Protein AF-0000000084922987 (afdb_homodimer)

Nearest PDB structures (foldseek):
  8vxu-assembly2_D  TM=7.068E-01  e=1.624E-01  Clostridia bacterium
  1g73-assembly2_B  TM=3.671E-01  e=6.134E+00  Homo sapiens

pLDDT: mean 84.11, std 9.35, range [41.19, 95.75]

InterPro domains:
  IPR000390 Small drug/metabolite transporter protein family [PTHR30561] (2-123)
  IPR000620 EamA domain [PF00892] (53-121)
  IPR037185 Multidrug transporter EmrE superfamily [SSF103481] (50-124)

Secondary structure (DSSP, 8-state):
-HHHHHHHHHHHHHHHHHHHHHHHHHHHH--GGGS-HHHHHHHHHHHTT-HHHHHHHHHHHHHHHHHHHHHHHS-HHHHHHHTTHHHHHHHHHHHHHT-----HHHHHHHHHHHHHHHHHHHHHT-/-HHHHHHHHHHHHHHHHHHHHHHHHHHHH--GGGS-HHHHHHHHHHHTT-HHHHHHHHHHHHHHHHHHHHHHHS-HHHHHHHTTHHHHHHHHHHHHHT-----HHHHHHHHHHHHHHHHHHHHHT-

Solvent-accessible surface area (backbone atoms only — not comparable to full-atom values): 12279 Å² total; per-residue (Å²): 109,67,66,56,50,54,52,46,51,54,22,33,51,31,34,39,53,10,49,52,31,33,31,54,39,28,44,73,73,36,50,48,86,80,44,53,73,67,49,45,51,48,47,56,55,43,43,68,66,36,64,46,28,38,53,11,48,52,26,36,49,54,17,49,55,44,49,49,46,45,27,13,73,41,56,61,70,31,54,55,33,62,49,41,56,32,57,57,54,38,58,60,44,36,36,75,75,68,64,48,84,79,49,70,50,32,46,50,11,50,49,34,26,42,50,10,20,50,35,18,34,56,41,58,77,100,110,66,65,58,49,54,52,46,50,52,22,32,50,32,32,38,54,10,48,52,30,31,31,54,40,28,44,72,72,36,52,50,87,79,44,51,73,68,50,45,51,49,48,55,54,43,42,70,65,35,64,47,28,39,53,11,48,51,28,35,48,52,16,49,53,46,49,48,46,47,26,13,73,40,55,58,78,44,52,55,42,62,48,43,56,34,54,46,52,38,51,58,46,34,34,75,75,66,64,45,85,75,47,69,46,27,50,52,10,37,51,35,20,48,53,10,26,55,38,24,50,54,47,64,77,100

Organism: Geobacter metallireducens (strain ATCC 53774 / DSM 7210 / GS-15) (NCBI:txid269799)

Sequence (252 aa):
MLKTFIIMLMAVSAGTIGDILLAKGMKEMGDISAMNLRGILNVAIQALTTPKLIIGTAMLAIFFFLWLAVLSWEDLSVALPMQALNYVLVAFLSQWFLGETVSPLRWTGTILVCVGVMLITKSGAQMLKTFIIMLMAVSAGTIGDILLAKGMKEMGDISAMNLRGILNVAIQALTTPKLIIGTAMLAIFFFLWLAVLSWEDLSVALPMQALNYVLVAFLSQWFLGETVSPLRWTGTILVCVGVMLITKSGAQ

Foldseek 3Di:
DVVLLVLLVLLLVLLLQLVLLQVVLVVVLPDCVPDDPVSVVVSVVVCCVDPSSVSSVVSNVSSVVSVVVSVVPDPCQQSVLSSLVSLVSNLVVCCVRVVDDQDVVNVVVSVVSNVVSVVSNVVSVD/DVVLLVLLVLLLVLLLQLVLLQVQLVVVLPDCVPDDPVSVVVSVVVCCVDPSSVSSVVSNVSSVVSVVVSVVPDPPQLSVLSSLVSLVVNLVVCCVRVVDDQDPVSVVVSVVSVVVSVVSNVVVVD

Radius of gyration: 17.53 Å; Cα contacts (8 Å, |Δi|>4): 371; chains: 2; bounding box: 31×46×48 Å

Structure (mmCIF, N/CA/C/O backbone):
data_AF-0000000084922987-model_v1
#
loop_
_entity.id
_entity.type
_entity.pdbx_description
1 polymer 'Membrane protein, putative'
#
loop_
_atom_site.group_PDB
_atom_site.id
_atom_site.type_symbol
_atom_site.label_atom_id
_atom_site.label_alt_id
_atom_site.label_comp_id
_atom_site.label_asym_id
_atom_site.label_entity_id
_atom_site.label_seq_id
_atom_site.pdbx_PDB_ins_code
_atom_site.Cartn_x
_atom_site.Cartn_y
_atom_site.Cartn_z
_atom_site.occupancy
_atom_site.B_iso_or_equiv
_atom_site.auth_seq_id
_atom_site.auth_comp_id
_atom_site.auth_asym_id
_atom_site.auth_atom_id
_atom_site.pdbx_PDB_model_num
ATOM 1 N N . MET A 1 1 ? 11.953 -17.406 -4.758 1 71.25 1 MET A N 1
ATOM 2 C CA . MET A 1 1 ? 11.758 -16.562 -3.584 1 71.25 1 MET A CA 1
ATOM 3 C C . MET A 1 1 ? 12.672 -15.344 -3.631 1 71.25 1 MET A C 1
ATOM 5 O O . MET A 1 1 ? 12.242 -14.227 -3.346 1 71.25 1 MET A O 1
ATOM 9 N N . LEU A 1 2 ? 13.906 -15.578 -4.141 1 77.38 2 LEU A N 1
ATOM 10 C CA . LEU A 1 2 ? 14.852 -14.461 -4.191 1 77.38 2 LEU A CA 1
ATOM 11 C C . LEU A 1 2 ? 14.383 -13.398 -5.168 1 77.38 2 LEU A C 1
ATOM 13 O O . LEU A 1 2 ? 14.461 -12.203 -4.879 1 77.38 2 LEU A O 1
ATOM 17 N N . LYS A 1 3 ? 13.906 -13.836 -6.27 1 85.5 3 LYS A N 1
ATOM 18 C CA . LYS A 1 3 ? 13.391 -12.891 -7.258 1 85.5 3 LYS A CA 1
ATOM 19 C C . LYS A 1 3 ? 12.273 -12.031 -6.672 1 85.5 3 LYS A C 1
ATOM 21 O O . LYS A 1 3 ? 12.258 -10.812 -6.852 1 85.5 3 LYS A O 1
ATOM 26 N N . THR A 1 4 ? 11.422 -12.656 -6.016 1 86.75 4 THR A N 1
ATOM 27 C CA . THR A 1 4 ? 10.305 -11.969 -5.379 1 86.75 4 THR A CA 1
ATOM 28 C C . THR A 1 4 ? 10.812 -10.938 -4.375 1 86.75 4 THR A C 1
ATOM 30 O O . THR A 1 4 ? 10.336 -9.805 -4.344 1 86.75 4 THR A O 1
ATOM 33 N N . PHE A 1 5 ? 11.82 -11.305 -3.695 1 85.5 5 PHE A N 1
ATOM 34 C CA . PHE A 1 5 ? 12.375 -10.43 -2.664 1 85.5 5 PHE A CA 1
ATOM 35 C C . PHE A 1 5 ? 13.031 -9.203 -3.283 1 85.5 5 PHE A C 1
ATOM 37 O O . PHE A 1 5 ? 12.828 -8.078 -2.816 1 85.5 5 PHE A O 1
ATOM 44 N N . ILE A 1 6 ? 13.773 -9.383 -4.305 1 90.69 6 ILE A N 1
ATOM 45 C CA . ILE A 1 6 ? 14.492 -8.297 -4.957 1 90.69 6 ILE A CA 1
ATOM 46 C C . ILE A 1 6 ? 13.5 -7.312 -5.566 1 90.69 6 ILE A C 1
ATOM 48 O O . ILE A 1 6 ? 13.609 -6.098 -5.363 1 90.69 6 ILE A O 1
ATOM 52 N N . ILE A 1 7 ? 12.547 -7.848 -6.27 1 91.88 7 ILE A N 1
ATOM 53 C CA . ILE A 1 7 ? 11.562 -6.996 -6.938 1 91.88 7 ILE A CA 1
ATOM 54 C C . ILE A 1 7 ? 10.719 -6.266 -5.895 1 91.88 7 ILE A C 1
ATOM 56 O O . ILE A 1 7 ? 10.406 -5.086 -6.059 1 91.88 7 ILE A O 1
ATOM 60 N N . MET A 1 8 ? 10.422 -6.949 -4.809 1 90.25 8 MET A N 1
ATOM 61 C CA . MET A 1 8 ? 9.633 -6.32 -3.754 1 90.25 8 MET A CA 1
ATOM 62 C C . MET A 1 8 ? 10.43 -5.215 -3.066 1 90.25 8 MET A C 1
ATOM 64 O O . MET A 1 8 ? 9.875 -4.18 -2.695 1 90.25 8 MET A O 1
ATOM 68 N N . LEU A 1 9 ? 11.664 -5.445 -2.9 1 90.44 9 LEU A N 1
ATOM 69 C CA . LEU A 1 9 ? 12.508 -4.418 -2.305 1 90.44 9 LEU A CA 1
ATOM 70 C C . LEU A 1 9 ? 12.523 -3.16 -3.168 1 90.44 9 LEU A C 1
ATOM 72 O O . LEU A 1 9 ? 12.438 -2.043 -2.648 1 90.44 9 LEU A O 1
ATOM 76 N N . MET A 1 10 ? 12.68 -3.359 -4.398 1 94.5 10 MET A N 1
ATOM 77 C CA . MET A 1 10 ? 12.648 -2.238 -5.332 1 94.5 10 MET A CA 1
ATOM 78 C C . MET A 1 10 ? 11.297 -1.537 -5.293 1 94.5 10 MET A C 1
ATOM 80 O O . MET A 1 10 ? 11.234 -0.307 -5.238 1 94.5 10 MET A O 1
ATOM 84 N N . ALA A 1 11 ? 10.234 -2.359 -5.316 1 94.38 11 ALA A N 1
ATOM 85 C CA . ALA A 1 11 ? 8.883 -1.819 -5.289 1 94.38 11 ALA A CA 1
ATOM 86 C C . ALA A 1 11 ? 8.633 -1.02 -4.012 1 94.38 11 ALA A C 1
ATOM 88 O O . ALA A 1 11 ? 8.133 0.106 -4.066 1 94.38 11 ALA A O 1
ATOM 89 N N . VAL A 1 12 ? 9.023 -1.576 -2.904 1 91.44 12 VAL A N 1
ATOM 90 C CA . VAL A 1 12 ? 8.797 -0.948 -1.608 1 91.44 12 VAL A CA 1
ATOM 91 C C . VAL A 1 12 ? 9.586 0.356 -1.519 1 91.44 12 VAL A C 1
ATOM 93 O O . VAL A 1 12 ? 9.102 1.343 -0.958 1 91.44 12 VAL A O 1
ATOM 96 N N . SER A 1 13 ? 10.789 0.332 -2.047 1 94.75 13 SER A N 1
ATOM 97 C CA . SER A 1 13 ? 11.594 1.547 -2.053 1 94.75 13 SER A CA 1
ATOM 98 C C . SER A 1 13 ? 10.93 2.65 -2.867 1 94.75 13 SER A C 1
ATOM 100 O O . SER A 1 13 ? 10.844 3.795 -2.418 1 94.75 13 SER A O 1
ATOM 102 N N . ALA A 1 14 ? 10.516 2.303 -4.023 1 94.88 14 ALA A N 1
ATOM 103 C CA . ALA A 1 14 ? 9.805 3.262 -4.859 1 94.88 14 ALA A CA 1
ATOM 104 C C . ALA A 1 14 ? 8.539 3.762 -4.168 1 94.88 14 ALA A C 1
ATOM 106 O O . ALA A 1 14 ? 8.25 4.961 -4.18 1 94.88 14 ALA A O 1
ATOM 107 N N . GLY A 1 15 ? 7.816 2.838 -3.596 1 94.44 15 GLY A N 1
ATOM 108 C CA . GLY A 1 15 ? 6.613 3.209 -2.871 1 94.44 15 GLY A CA 1
ATOM 109 C C . GLY A 1 15 ? 6.879 4.152 -1.713 1 94.44 15 GLY A C 1
ATOM 110 O O . GLY A 1 15 ? 6.113 5.09 -1.48 1 94.44 15 GLY A O 1
ATOM 111 N N . THR A 1 16 ? 7.902 3.863 -1.005 1 93 16 THR A N 1
ATOM 112 C CA . THR A 1 16 ? 8.258 4.688 0.145 1 93 16 THR A CA 1
ATOM 113 C C . THR A 1 16 ? 8.609 6.105 -0.294 1 93 16 THR A C 1
ATOM 115 O O . THR A 1 16 ? 8.117 7.078 0.283 1 93 16 THR A O 1
ATOM 118 N N . ILE A 1 17 ? 9.438 6.219 -1.271 1 94.31 17 ILE A N 1
ATOM 119 C CA . ILE A 1 17 ? 9.812 7.527 -1.797 1 94.31 17 ILE A CA 1
ATOM 120 C C . ILE A 1 17 ? 8.57 8.258 -2.303 1 94.31 17 ILE A C 1
ATOM 122 O O . ILE A 1 17 ? 8.391 9.445 -2.031 1 94.31 17 ILE A O 1
ATOM 126 N N . GLY A 1 18 ? 7.766 7.539 -3.016 1 94.88 18 GLY A N 1
ATOM 127 C CA . GLY A 1 18 ? 6.527 8.117 -3.508 1 94.88 18 GLY A CA 1
ATOM 128 C C . GLY A 1 18 ? 5.621 8.625 -2.4 1 94.88 18 GLY A C 1
ATOM 129 O O . GLY A 1 18 ? 5.117 9.742 -2.469 1 94.88 18 GLY A O 1
ATOM 130 N N . ASP A 1 19 ? 5.418 7.797 -1.43 1 93.88 19 ASP A N 1
ATOM 131 C CA . ASP A 1 19 ? 4.559 8.164 -0.309 1 93.88 19 ASP A CA 1
ATOM 132 C C . ASP A 1 19 ? 5.086 9.414 0.397 1 93.88 19 ASP A C 1
ATOM 134 O O . ASP A 1 19 ? 4.309 10.289 0.788 1 93.88 19 ASP A O 1
ATOM 138 N N . ILE A 1 20 ? 6.328 9.492 0.625 1 93.5 20 ILE A N 1
ATOM 139 C CA . ILE A 1 20 ? 6.934 10.617 1.328 1 93.5 20 ILE A CA 1
ATOM 140 C C . ILE A 1 20 ? 6.734 11.898 0.522 1 93.5 20 ILE A C 1
ATOM 142 O O . ILE A 1 20 ? 6.352 12.93 1.074 1 93.5 20 ILE A O 1
ATOM 146 N N . LEU A 1 21 ? 7.008 11.828 -0.777 1 93.38 21 LEU A N 1
ATOM 147 C CA . LEU A 1 21 ? 6.824 12.992 -1.64 1 93.38 21 LEU A CA 1
ATOM 148 C C . LEU A 1 21 ? 5.359 13.422 -1.668 1 93.38 21 LEU A C 1
ATOM 150 O O . LEU A 1 21 ? 5.059 14.617 -1.635 1 93.38 21 LEU A O 1
ATOM 154 N N . LEU A 1 22 ? 4.531 12.484 -1.714 1 92.94 22 LEU A N 1
ATOM 155 C CA . LEU A 1 22 ? 3.105 12.789 -1.712 1 92.94 22 LEU A CA 1
ATOM 156 C C . LEU A 1 22 ? 2.686 13.406 -0.384 1 92.94 22 LEU A C 1
ATOM 158 O O . LEU A 1 22 ? 1.893 14.352 -0.359 1 92.94 22 LEU A O 1
ATOM 162 N N . ALA A 1 23 ? 3.182 12.789 0.661 1 92.56 23 ALA A N 1
ATOM 163 C CA . ALA A 1 23 ? 2.873 13.352 1.975 1 92.56 23 ALA A CA 1
ATOM 164 C C . ALA A 1 23 ? 3.311 14.805 2.068 1 92.56 23 ALA A C 1
ATOM 166 O O . ALA A 1 23 ? 2.549 15.664 2.527 1 92.56 23 ALA A O 1
ATOM 167 N N . LYS A 1 24 ? 4.504 15.055 1.643 1 92.06 24 LYS A N 1
ATOM 168 C CA . LYS A 1 24 ? 5.02 16.422 1.679 1 92.06 24 LYS A CA 1
ATOM 169 C C . LYS A 1 24 ? 4.18 17.344 0.802 1 92.06 24 LYS A C 1
ATOM 171 O O . LYS A 1 24 ? 3.832 18.453 1.216 1 92.06 24 LYS A O 1
ATOM 176 N N . GLY A 1 25 ? 3.891 16.906 -0.388 1 91.06 25 GLY A N 1
ATOM 177 C CA . GLY A 1 25 ? 3.111 17.703 -1.318 1 91.06 25 GLY A CA 1
ATOM 178 C C . GLY A 1 25 ? 1.697 17.969 -0.837 1 91.06 25 GLY A C 1
ATOM 179 O O . GLY A 1 25 ? 1.192 19.094 -0.965 1 91.06 25 GLY A O 1
ATOM 180 N N . MET A 1 26 ? 1.06 17 -0.336 1 90.88 26 MET A N 1
ATOM 181 C CA . MET A 1 26 ? -0.322 17.141 0.114 1 90.88 26 MET A CA 1
ATOM 182 C C . MET A 1 26 ? -0.404 18.031 1.352 1 90.88 26 MET A C 1
ATOM 184 O O . MET A 1 26 ? -1.372 18.766 1.526 1 90.88 26 MET A O 1
ATOM 188 N N . LYS A 1 27 ? 0.575 17.922 2.195 1 87.94 27 LYS A N 1
ATOM 189 C CA . LYS A 1 27 ? 0.592 18.766 3.381 1 87.94 27 LYS A CA 1
ATOM 190 C C . LYS A 1 27 ? 0.703 20.234 2.996 1 87.94 27 LYS A C 1
ATOM 192 O O . LYS A 1 27 ? 0.117 21.109 3.652 1 87.94 27 LYS A O 1
ATOM 197 N N . GLU A 1 28 ? 1.402 20.469 1.954 1 88.62 28 GLU A N 1
ATOM 198 C CA . GLU A 1 28 ? 1.568 21.844 1.483 1 88.62 28 GLU A CA 1
ATOM 199 C C . GLU A 1 28 ? 0.27 22.391 0.892 1 88.62 28 GLU A C 1
ATOM 201 O O . GLU A 1 28 ? 0.047 23.594 0.877 1 88.62 28 GLU A O 1
ATOM 206 N N . MET A 1 29 ? -0.559 21.5 0.354 1 86.94 29 MET A N 1
ATOM 207 C CA . MET A 1 29 ? -1.816 21.922 -0.26 1 86.94 29 MET A CA 1
ATOM 208 C C . MET A 1 29 ? -2.867 22.219 0.803 1 86.94 29 MET A C 1
ATOM 210 O O . MET A 1 29 ? -3.846 22.922 0.534 1 86.94 29 MET A O 1
ATOM 214 N N . GLY A 1 30 ? -2.73 21.656 1.936 1 83.12 30 GLY A N 1
ATOM 215 C CA . GLY A 1 30 ? -3.668 21.906 3.018 1 83.12 30 GLY A CA 1
ATOM 216 C C . GLY A 1 30 ? -4.637 20.766 3.248 1 83.12 30 GLY A C 1
ATOM 217 O O . GLY A 1 30 ? -4.625 19.781 2.512 1 83.12 30 GLY A O 1
ATOM 218 N N . ASP A 1 31 ? -5.508 20.969 4.262 1 86.06 31 ASP A N 1
ATOM 219 C CA . ASP A 1 31 ? -6.457 19.938 4.691 1 86.06 31 ASP A CA 1
ATOM 220 C C . ASP A 1 31 ? -7.641 19.859 3.729 1 86.06 31 ASP A C 1
ATOM 222 O O . ASP A 1 31 ? -8.555 20.688 3.777 1 86.06 31 ASP A O 1
ATOM 226 N N . ILE A 1 32 ? -7.691 18.844 2.996 1 85.44 32 ILE A N 1
ATOM 227 C CA . ILE A 1 32 ? -8.695 18.641 1.961 1 85.44 32 ILE A CA 1
ATOM 228 C C . ILE A 1 32 ? -10.07 18.438 2.605 1 85.44 32 ILE A C 1
ATOM 230 O O . ILE A 1 32 ? -11.094 18.75 2.004 1 85.44 32 ILE A O 1
ATOM 234 N N . SER A 1 33 ? -10.023 17.812 3.75 1 79.88 33 SER A N 1
ATOM 235 C CA . SER A 1 33 ? -11.289 17.547 4.422 1 79.88 33 SER A CA 1
ATOM 236 C C . SER A 1 33 ? -12.039 18.828 4.742 1 79.88 33 SER A C 1
ATOM 238 O O . SER A 1 33 ? -13.25 18.812 4.965 1 79.88 33 SER A O 1
ATOM 240 N N . ALA A 1 34 ? -11.375 19.891 4.801 1 81.56 34 ALA A N 1
ATOM 241 C CA . ALA A 1 34 ? -11.961 21.172 5.148 1 81.56 34 ALA A CA 1
ATOM 242 C C . ALA A 1 34 ? -12.375 21.953 3.896 1 81.56 34 ALA A C 1
ATOM 244 O O . ALA A 1 34 ? -12.922 23.047 3.988 1 81.56 34 ALA A O 1
ATOM 245 N N . MET A 1 35 ? -12.242 21.328 2.797 1 80.19 35 MET A N 1
ATOM 246 C CA . MET A 1 35 ? -12.453 22.047 1.548 1 80.19 35 MET A CA 1
ATOM 247 C C . MET A 1 35 ? -13.789 21.672 0.922 1 80.19 35 MET A C 1
ATOM 249 O O . MET A 1 35 ? -14.359 20.625 1.244 1 80.19 35 MET A O 1
ATOM 253 N N . ASN A 1 36 ? -14.25 22.547 0.131 1 83.81 36 ASN A N 1
ATOM 254 C CA . ASN A 1 36 ? -15.445 22.266 -0.656 1 83.81 36 ASN A CA 1
ATOM 255 C C . ASN A 1 36 ? -15.102 21.531 -1.946 1 83.81 36 ASN A C 1
ATOM 257 O O . ASN A 1 36 ? -13.938 21.234 -2.211 1 83.81 36 ASN A O 1
ATOM 261 N N . LEU A 1 37 ? -16.109 21.141 -2.633 1 81.94 37 LEU A N 1
ATOM 262 C CA . LEU A 1 37 ? -15.922 20.359 -3.85 1 81.94 37 LEU A CA 1
ATOM 263 C C . LEU A 1 37 ? -14.977 21.078 -4.809 1 81.94 37 LEU A C 1
ATOM 265 O O . LEU A 1 37 ? -14.102 20.438 -5.414 1 81.94 37 LEU A O 1
ATOM 269 N N . ARG A 1 38 ? -15.148 22.359 -4.891 1 84 38 ARG A N 1
ATOM 270 C CA . ARG A 1 38 ? -14.273 23.141 -5.758 1 84 38 ARG A CA 1
ATOM 271 C C . ARG A 1 38 ? -12.828 23.109 -5.27 1 84 38 ARG A C 1
ATOM 273 O O . ARG A 1 38 ? -11.898 23.031 -6.074 1 84 38 ARG A O 1
ATOM 280 N N . GLY A 1 39 ? -12.648 23.141 -4.008 1 82 39 GLY A N 1
ATOM 281 C CA . GLY A 1 39 ? -11.328 23.031 -3.412 1 82 39 GLY A CA 1
ATOM 282 C C . GLY A 1 39 ? -10.648 21.703 -3.701 1 82 39 GLY A C 1
ATOM 283 O O . GLY A 1 39 ? -9.461 21.672 -4.016 1 82 39 GLY A O 1
ATOM 284 N N . ILE A 1 40 ? -11.508 20.734 -3.643 1 83.5 40 ILE A N 1
ATOM 285 C CA . ILE A 1 40 ? -11 19.391 -3.893 1 83.5 40 ILE A CA 1
ATOM 286 C C . ILE A 1 40 ? -10.578 19.25 -5.355 1 83.5 40 ILE A C 1
ATOM 288 O O . ILE A 1 40 ? -9.531 18.672 -5.66 1 83.5 40 ILE A O 1
ATOM 292 N N . LEU A 1 41 ? -11.336 19.75 -6.23 1 83.06 41 LEU A N 1
ATOM 293 C CA . LEU A 1 41 ? -11.008 19.703 -7.648 1 83.06 41 LEU A CA 1
ATOM 294 C C . LEU A 1 41 ? -9.719 20.484 -7.93 1 83.06 41 LEU A C 1
ATOM 296 O O . LEU A 1 41 ? -8.898 20.062 -8.742 1 83.06 41 LEU A O 1
ATOM 300 N N . ASN A 1 42 ? -9.578 21.609 -7.27 1 84.44 42 ASN A N 1
ATOM 301 C CA . ASN A 1 42 ? -8.359 22.391 -7.426 1 84.44 42 ASN A CA 1
ATOM 302 C C . ASN A 1 42 ? -7.129 21.625 -6.957 1 84.44 42 ASN A C 1
ATOM 304 O O . ASN A 1 42 ? -6.078 21.672 -7.598 1 84.44 42 ASN A O 1
ATOM 308 N N . VAL A 1 43 ? -7.312 21 -5.848 1 83.25 43 VAL A N 1
ATOM 309 C CA . VAL A 1 43 ? -6.211 20.203 -5.312 1 83.25 43 VAL A CA 1
ATOM 310 C C . VAL A 1 43 ? -5.871 19.078 -6.281 1 83.25 43 VAL A C 1
ATOM 312 O O . VAL A 1 43 ? -4.699 18.766 -6.504 1 83.25 43 VAL A O 1
ATOM 315 N N . ALA A 1 44 ? -6.91 18.5 -6.809 1 83.81 44 ALA A N 1
ATOM 316 C CA . ALA A 1 44 ? -6.715 17.422 -7.781 1 83.81 44 ALA A CA 1
ATOM 317 C C . ALA A 1 44 ? -5.934 17.922 -8.992 1 83.81 44 ALA A C 1
ATOM 319 O O . ALA A 1 44 ? -5.023 17.234 -9.477 1 83.81 44 ALA A O 1
ATOM 320 N N . ILE A 1 45 ? -6.258 19.016 -9.461 1 83.75 45 ILE A N 1
ATOM 321 C CA . ILE A 1 45 ? -5.578 19.609 -10.617 1 83.75 45 ILE A CA 1
ATOM 322 C C . ILE A 1 45 ? -4.152 20 -10.234 1 83.75 45 ILE A C 1
ATOM 324 O O . ILE A 1 45 ? -3.213 19.766 -11 1 83.75 45 ILE A O 1
ATOM 328 N N . GLN A 1 46 ? -3.975 20.562 -9.07 1 82.75 46 GLN A N 1
ATOM 329 C CA . GLN A 1 46 ? -2.652 20.953 -8.602 1 82.75 46 GLN A CA 1
ATOM 330 C C . GLN A 1 46 ? -1.745 19.75 -8.414 1 82.75 46 GLN A C 1
ATOM 332 O O . GLN A 1 46 ? -0.536 19.828 -8.641 1 82.75 46 GLN A O 1
ATOM 337 N N . ALA A 1 47 ? -2.383 18.75 -7.961 1 81.25 47 ALA A N 1
ATOM 338 C CA . ALA A 1 47 ? -1.621 17.516 -7.781 1 81.25 47 ALA A CA 1
ATOM 339 C C . ALA A 1 47 ? -0.97 17.078 -9.086 1 81.25 47 ALA A C 1
ATOM 341 O O . ALA A 1 47 ? 0.1 16.453 -9.078 1 81.25 47 ALA A O 1
ATOM 342 N N . LEU A 1 48 ? -1.564 17.484 -10.141 1 83.31 48 LEU A N 1
ATOM 343 C CA . LEU A 1 48 ? -1.05 17.125 -11.461 1 83.31 48 LEU A CA 1
ATOM 344 C C . LEU A 1 48 ? 0.054 18.078 -11.891 1 83.31 48 LEU A C 1
ATOM 346 O O . LEU A 1 48 ? 0.789 17.797 -12.844 1 83.31 48 LEU A O 1
ATOM 350 N N . THR A 1 49 ? 0.196 19.078 -11.148 1 84.94 49 THR A N 1
ATOM 351 C CA . THR A 1 49 ? 1.133 20.094 -11.609 1 84.94 49 THR A CA 1
ATOM 352 C C . THR A 1 49 ? 2.26 20.297 -10.602 1 84.94 49 THR A C 1
ATOM 354 O O . THR A 1 49 ? 3.258 20.953 -10.898 1 84.94 49 THR A O 1
ATOM 357 N N . THR A 1 50 ? 2.158 19.938 -9.453 1 89.25 50 THR A N 1
ATOM 358 C CA . THR A 1 50 ? 3.193 20.062 -8.43 1 89.25 50 THR A CA 1
ATOM 359 C C . THR A 1 50 ? 4.258 18.984 -8.609 1 89.25 50 THR A C 1
ATOM 361 O O . THR A 1 50 ? 3.955 17.781 -8.586 1 89.25 50 THR A O 1
ATOM 364 N N . PRO A 1 51 ? 5.449 19.438 -8.828 1 92.44 51 PRO A N 1
ATOM 365 C CA . PRO A 1 51 ? 6.52 18.469 -9.102 1 92.44 51 PRO A CA 1
ATOM 366 C C . PRO A 1 51 ? 6.602 17.359 -8.055 1 92.44 51 PRO A C 1
ATOM 368 O O . PRO A 1 51 ? 6.805 16.203 -8.406 1 92.44 51 PRO A O 1
ATOM 371 N N . LYS A 1 52 ? 6.496 17.688 -6.781 1 93.44 52 LYS A N 1
ATOM 372 C CA . LYS A 1 52 ? 6.551 16.688 -5.727 1 93.44 52 LYS A CA 1
ATOM 373 C C . LYS A 1 52 ? 5.461 15.633 -5.918 1 93.44 52 LYS A C 1
ATOM 375 O O . LYS A 1 52 ? 5.715 14.438 -5.781 1 93.44 52 LYS A O 1
ATOM 380 N N . LEU A 1 53 ? 4.289 16.109 -6.258 1 93.06 53 LEU A N 1
ATOM 381 C CA . LEU A 1 53 ? 3.158 15.203 -6.41 1 93.06 53 LEU A CA 1
ATOM 382 C C . LEU A 1 53 ? 3.283 14.391 -7.695 1 93.06 53 LEU A C 1
ATOM 384 O O . LEU A 1 53 ? 2.936 13.211 -7.727 1 93.06 53 LEU A O 1
ATOM 388 N N . ILE A 1 54 ? 3.779 15.016 -8.703 1 93.38 54 ILE A N 1
ATOM 389 C CA . ILE A 1 54 ? 3.979 14.328 -9.977 1 93.38 54 ILE A CA 1
ATOM 390 C C . ILE A 1 54 ? 5.027 13.227 -9.805 1 93.38 54 ILE A C 1
ATOM 392 O O . ILE A 1 54 ? 4.801 12.086 -10.203 1 93.38 54 ILE A O 1
ATOM 396 N N . ILE A 1 55 ? 6.141 13.602 -9.242 1 95 55 ILE A N 1
ATOM 397 C CA . ILE A 1 55 ? 7.211 12.633 -9.039 1 95 55 ILE A CA 1
ATOM 398 C C . ILE A 1 55 ? 6.754 11.547 -8.062 1 95 55 ILE A C 1
ATOM 400 O O . ILE A 1 55 ? 7.043 10.367 -8.258 1 95 55 ILE A O 1
ATOM 404 N N . GLY A 1 56 ? 6.047 11.984 -6.957 1 95.06 56 GLY A N 1
ATOM 405 C CA . GLY A 1 56 ? 5.512 11.008 -6.016 1 95.06 56 GLY A CA 1
ATOM 406 C C . GLY A 1 56 ? 4.562 10.023 -6.66 1 95.06 56 GLY A C 1
ATOM 407 O O . GLY A 1 56 ? 4.664 8.812 -6.43 1 95.06 56 GLY A O 1
ATOM 408 N N . THR A 1 57 ? 3.701 10.555 -7.508 1 93.81 57 THR A N 1
ATOM 409 C CA . THR A 1 57 ? 2.74 9.711 -8.203 1 93.81 57 THR A CA 1
ATOM 410 C C . THR A 1 57 ? 3.449 8.781 -9.188 1 93.81 57 THR A C 1
ATOM 412 O O . THR A 1 57 ? 3.086 7.613 -9.32 1 93.81 57 THR A O 1
ATOM 415 N N . ALA A 1 58 ? 4.398 9.305 -9.906 1 94.94 58 ALA A N 1
ATOM 416 C CA . ALA A 1 58 ? 5.18 8.484 -10.836 1 94.94 58 ALA A CA 1
ATOM 417 C C . ALA A 1 58 ? 5.883 7.348 -10.102 1 94.94 58 ALA A C 1
ATOM 419 O O . ALA A 1 58 ? 5.941 6.223 -10.609 1 94.94 58 ALA A O 1
ATOM 420 N N . MET A 1 59 ? 6.449 7.621 -8.984 1 95.12 59 MET A N 1
ATOM 421 C CA . MET A 1 59 ? 7.105 6.602 -8.172 1 95.12 59 MET A CA 1
ATOM 422 C C . MET A 1 59 ? 6.105 5.539 -7.727 1 95.12 59 MET A C 1
ATOM 424 O O . MET A 1 59 ? 6.422 4.348 -7.707 1 95.12 59 MET A O 1
ATOM 428 N N . LEU A 1 60 ? 4.93 5.969 -7.379 1 93.88 60 LEU A N 1
ATOM 429 C CA . LEU A 1 60 ? 3.896 5.023 -6.973 1 93.88 60 LEU A CA 1
ATOM 430 C C . LEU A 1 60 ? 3.438 4.18 -8.164 1 93.88 60 LEU A C 1
ATOM 432 O O . LEU A 1 60 ? 3.07 3.016 -7.996 1 93.88 60 LEU A O 1
ATOM 436 N N . ALA A 1 61 ? 3.422 4.824 -9.32 1 93.81 61 ALA A N 1
ATOM 437 C CA . ALA A 1 61 ? 3.119 4.059 -10.531 1 93.81 61 ALA A CA 1
ATOM 438 C C . ALA A 1 61 ? 4.145 2.953 -10.75 1 93.81 61 ALA A C 1
ATOM 440 O O . ALA A 1 61 ? 3.787 1.822 -11.086 1 93.81 61 ALA A O 1
ATOM 441 N N . ILE A 1 62 ? 5.367 3.297 -10.578 1 95 62 ILE A N 1
ATOM 442 C CA . ILE A 1 62 ? 6.434 2.303 -10.68 1 95 62 ILE A CA 1
ATOM 443 C C . ILE A 1 62 ? 6.195 1.191 -9.656 1 95 62 ILE A C 1
ATOM 445 O O . ILE A 1 62 ? 6.293 0.007 -9.984 1 95 62 ILE A O 1
ATOM 449 N N . PHE A 1 63 ? 5.906 1.545 -8.469 1 94.62 63 PHE A N 1
ATOM 450 C CA . PHE A 1 63 ? 5.559 0.572 -7.438 1 94.62 63 PHE A CA 1
ATOM 451 C C . PHE A 1 63 ? 4.422 -0.329 -7.898 1 94.62 63 PHE A C 1
ATOM 453 O O . PHE A 1 63 ? 4.48 -1.549 -7.734 1 94.62 63 PHE A O 1
ATOM 460 N N . PHE A 1 64 ? 3.393 0.291 -8.453 1 92.94 64 PHE A N 1
ATOM 461 C CA . PHE A 1 64 ? 2.195 -0.433 -8.867 1 92.94 64 PHE A CA 1
ATOM 462 C C . PHE A 1 64 ? 2.535 -1.475 -9.93 1 92.94 64 PH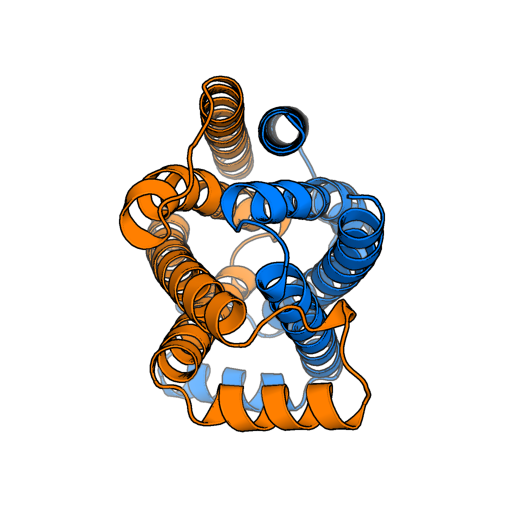E A C 1
ATOM 464 O O . PHE A 1 64 ? 2.084 -2.619 -9.844 1 92.94 64 PHE A O 1
ATOM 471 N N . PHE A 1 65 ? 3.283 -1.137 -10.859 1 92.5 65 PHE A N 1
ATOM 472 C CA . PHE A 1 65 ? 3.621 -2.062 -11.93 1 92.5 65 PHE A CA 1
ATOM 473 C C . PHE A 1 65 ? 4.504 -3.193 -11.414 1 92.5 65 PHE A C 1
ATOM 475 O O . PHE A 1 65 ? 4.336 -4.348 -11.812 1 92.5 65 PHE A O 1
ATOM 482 N N . LEU A 1 66 ? 5.434 -2.908 -10.586 1 93.5 66 LEU A N 1
ATOM 483 C CA . LEU A 1 66 ? 6.246 -3.953 -9.969 1 93.5 66 LEU A CA 1
ATOM 484 C C . LEU A 1 66 ? 5.387 -4.871 -9.102 1 93.5 66 LEU A C 1
ATOM 486 O O . LEU A 1 66 ? 5.609 -6.082 -9.062 1 93.5 66 LEU A O 1
ATOM 490 N N . TRP A 1 67 ? 4.438 -4.27 -8.414 1 93.06 67 TRP A N 1
ATOM 491 C CA . TRP A 1 67 ? 3.486 -5.012 -7.586 1 93.06 67 TRP A CA 1
ATOM 492 C C . TRP A 1 67 ? 2.684 -5.996 -8.43 1 93.06 67 TRP A C 1
ATOM 494 O O . TRP A 1 67 ? 2.557 -7.172 -8.07 1 93.06 67 TRP A O 1
ATOM 504 N N . LEU A 1 68 ? 2.213 -5.531 -9.586 1 92.5 68 LEU A N 1
ATOM 505 C CA . LEU A 1 68 ? 1.466 -6.398 -10.492 1 92.5 68 LEU A CA 1
ATOM 506 C C . LEU A 1 68 ? 2.33 -7.566 -10.961 1 92.5 68 LEU A C 1
ATOM 508 O O . LEU A 1 68 ? 1.848 -8.695 -11.07 1 92.5 68 LEU A O 1
ATOM 512 N N . ALA A 1 69 ? 3.51 -7.223 -11.258 1 92.19 69 ALA A N 1
ATOM 513 C CA . ALA A 1 69 ? 4.43 -8.273 -11.688 1 92.19 69 ALA A CA 1
ATOM 514 C C . ALA A 1 69 ? 4.586 -9.344 -10.617 1 92.19 69 ALA A C 1
ATOM 516 O O . ALA A 1 69 ? 4.504 -10.539 -10.906 1 92.19 69 ALA A O 1
ATOM 517 N N . VAL A 1 70 ? 4.762 -8.977 -9.43 1 92.25 70 VAL A N 1
ATOM 518 C CA . VAL A 1 70 ? 4.961 -9.914 -8.328 1 92.25 70 VAL A CA 1
ATOM 519 C C . VAL A 1 70 ? 3.701 -10.75 -8.133 1 92.25 70 VAL A C 1
ATOM 521 O O . VAL A 1 70 ? 3.785 -11.953 -7.859 1 92.25 70 VAL A O 1
ATOM 524 N N . LEU A 1 71 ? 2.543 -10.172 -8.352 1 90.94 71 LEU A N 1
ATOM 525 C CA . LEU A 1 71 ? 1.273 -10.867 -8.148 1 90.94 71 LEU A CA 1
ATOM 526 C C . LEU A 1 71 ? 1.061 -11.93 -9.219 1 90.94 71 LEU A C 1
ATOM 528 O O . LEU A 1 71 ? 0.225 -12.828 -9.055 1 90.94 71 LEU A O 1
ATOM 532 N N . SER A 1 72 ? 1.756 -11.766 -10.312 1 91.25 72 SER A N 1
ATOM 533 C CA . SER A 1 72 ? 1.588 -12.727 -11.391 1 91.25 72 SER A CA 1
ATOM 534 C C . SER A 1 72 ? 2.258 -14.062 -11.062 1 91.25 72 SER A C 1
ATOM 536 O O . SER A 1 72 ? 1.921 -15.094 -11.641 1 91.25 72 SER A O 1
ATOM 538 N N . TRP A 1 73 ? 3.219 -14.109 -10.062 1 89.75 73 TRP A N 1
ATOM 539 C CA . TRP A 1 73 ? 3.887 -15.383 -9.805 1 89.75 73 TRP A CA 1
ATOM 540 C C . TRP A 1 73 ? 3.918 -15.688 -8.312 1 89.75 73 TRP A C 1
ATOM 542 O O . TRP A 1 73 ? 4.32 -16.781 -7.902 1 89.75 73 TRP A O 1
ATOM 552 N N . GLU A 1 74 ? 3.582 -14.781 -7.477 1 86.62 74 GLU A N 1
ATOM 553 C CA . GLU A 1 74 ? 3.604 -14.992 -6.031 1 86.62 74 GLU A CA 1
ATOM 554 C C . GLU A 1 74 ? 2.203 -14.883 -5.438 1 86.62 74 GLU A C 1
ATOM 556 O O . GLU A 1 74 ? 1.371 -14.117 -5.93 1 86.62 74 GLU A O 1
ATOM 561 N N . ASP A 1 75 ? 1.975 -15.672 -4.352 1 87.94 75 ASP A N 1
ATOM 562 C CA . ASP A 1 75 ? 0.703 -15.57 -3.643 1 87.94 75 ASP A CA 1
ATOM 563 C C . ASP A 1 75 ? 0.575 -14.219 -2.938 1 87.94 75 ASP A C 1
ATOM 565 O O . ASP A 1 75 ? 1.551 -13.711 -2.385 1 87.94 75 ASP A O 1
ATOM 569 N N . LEU A 1 76 ? -0.625 -13.68 -3.07 1 87.81 76 LEU A N 1
ATOM 570 C CA . LEU A 1 76 ? -0.903 -12.398 -2.42 1 87.81 76 LEU A CA 1
ATOM 571 C C . LEU A 1 76 ? -0.593 -12.469 -0.928 1 87.81 76 LEU A C 1
ATOM 573 O O . LEU A 1 76 ? -0.029 -11.531 -0.362 1 87.81 76 LEU A O 1
ATOM 577 N N . SER A 1 77 ? -0.923 -13.57 -0.281 1 81.75 77 SER A N 1
ATOM 578 C CA . SER A 1 77 ? -0.741 -13.742 1.157 1 81.75 77 SER A CA 1
ATOM 579 C C . SER A 1 77 ? 0.738 -13.773 1.526 1 81.75 77 SER A C 1
ATOM 581 O O . SER A 1 77 ? 1.098 -13.562 2.688 1 81.75 77 SER A O 1
ATOM 583 N N . VAL A 1 78 ? 1.566 -13.961 0.583 1 79.75 78 VAL A N 1
ATOM 584 C CA . VAL A 1 78 ? 3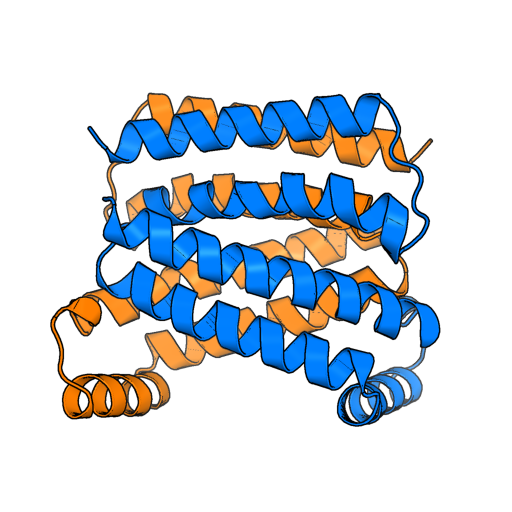.006 -14.008 0.817 1 79.75 78 VAL A CA 1
ATOM 585 C C . VAL A 1 78 ? 3.627 -12.656 0.457 1 79.75 78 VAL A C 1
ATOM 587 O O . VAL A 1 78 ? 4.477 -12.141 1.188 1 79.75 78 VAL A O 1
ATOM 590 N N . ALA A 1 79 ? 3.24 -12.156 -0.663 1 85.12 79 ALA A N 1
ATOM 591 C CA . ALA A 1 79 ? 3.828 -10.93 -1.183 1 85.12 79 ALA A CA 1
ATOM 592 C C . ALA A 1 79 ? 3.447 -9.727 -0.317 1 85.12 79 ALA A C 1
ATOM 594 O O . ALA A 1 79 ? 4.262 -8.828 -0.1 1 85.12 79 ALA A O 1
ATOM 595 N N . LEU A 1 80 ? 2.25 -9.711 0.15 1 83.44 80 LEU A N 1
ATOM 596 C CA . LEU A 1 80 ? 1.703 -8.555 0.851 1 83.44 80 LEU A CA 1
ATOM 597 C C . LEU A 1 80 ? 2.506 -8.25 2.111 1 83.44 80 LEU A C 1
ATOM 599 O O . LEU A 1 80 ? 2.893 -7.105 2.35 1 83.44 80 LEU A O 1
ATOM 603 N N . PRO A 1 81 ? 2.846 -9.227 2.824 1 77.12 81 PRO A N 1
ATOM 604 C CA . PRO A 1 81 ? 3.617 -8.945 4.035 1 77.12 81 PRO A CA 1
ATOM 605 C C . PRO A 1 81 ? 5.004 -8.383 3.734 1 77.12 81 PRO A C 1
ATOM 607 O O . PRO A 1 81 ? 5.582 -7.672 4.562 1 77.12 81 PRO A O 1
ATOM 610 N N . MET A 1 82 ? 5.551 -8.648 2.641 1 80.12 82 MET A N 1
ATOM 611 C CA . MET A 1 82 ? 6.855 -8.117 2.252 1 80.12 82 MET A CA 1
ATOM 612 C C . MET A 1 82 ? 6.809 -6.602 2.123 1 80.12 82 MET A C 1
ATOM 614 O O . MET A 1 82 ? 7.84 -5.934 2.193 1 80.12 82 MET A O 1
ATOM 618 N N . GLN A 1 83 ? 5.633 -6.105 1.948 1 83.56 83 GLN A N 1
ATOM 619 C CA . GLN A 1 83 ? 5.457 -4.66 1.852 1 83.56 83 GLN A CA 1
ATOM 620 C C . GLN A 1 83 ? 5.637 -3.99 3.211 1 83.56 83 GLN A C 1
ATOM 622 O O . GLN A 1 83 ? 5.789 -2.771 3.293 1 83.56 83 GLN A O 1
ATOM 627 N N . ALA A 1 84 ? 5.625 -4.746 4.23 1 77.94 84 ALA A N 1
ATOM 628 C CA . ALA A 1 84 ? 5.762 -4.191 5.578 1 77.94 84 ALA A CA 1
ATOM 629 C C . ALA A 1 84 ? 7.102 -3.482 5.746 1 77.94 84 ALA A C 1
ATOM 631 O O . ALA A 1 84 ? 7.262 -2.658 6.648 1 77.94 84 ALA A O 1
ATOM 632 N N . LEU A 1 85 ? 8.062 -3.768 4.953 1 77.31 85 LEU A N 1
ATOM 633 C CA . LEU A 1 85 ? 9.336 -3.059 4.957 1 77.31 85 LEU A CA 1
ATOM 634 C C . LEU A 1 85 ? 9.133 -1.563 4.746 1 77.31 85 LEU A C 1
ATOM 636 O O . LEU A 1 85 ? 9.945 -0.751 5.18 1 77.31 85 LEU A O 1
ATOM 640 N N . ASN A 1 86 ? 8.031 -1.243 4.102 1 82.19 86 ASN A N 1
ATOM 641 C CA . ASN A 1 86 ? 7.68 0.155 3.879 1 82.19 86 ASN A CA 1
ATOM 642 C C . ASN A 1 86 ? 7.52 0.911 5.195 1 82.19 86 ASN A C 1
ATOM 644 O O . ASN A 1 86 ? 7.879 2.084 5.289 1 82.19 86 ASN A O 1
ATOM 648 N N . TYR A 1 87 ? 6.988 0.248 6.109 1 77.44 87 TYR A N 1
ATOM 649 C CA . TYR A 1 87 ? 6.758 0.89 7.398 1 77.44 87 TYR A CA 1
ATOM 650 C C . TYR A 1 87 ? 8.07 1.284 8.055 1 77.44 87 TYR A C 1
ATOM 652 O O . TYR A 1 87 ? 8.18 2.354 8.656 1 77.44 87 TYR A O 1
ATOM 660 N N . VAL A 1 88 ? 9.016 0.447 7.941 1 76.56 88 VAL A N 1
ATOM 661 C CA . VAL A 1 88 ? 10.32 0.701 8.539 1 76.56 88 VAL A CA 1
ATOM 662 C C . VAL A 1 88 ? 11 1.866 7.816 1 76.56 88 VAL A C 1
ATOM 664 O O . VAL A 1 88 ? 11.523 2.777 8.461 1 76.56 88 VAL A O 1
ATOM 667 N N . LEU A 1 89 ? 11.008 1.829 6.562 1 83.69 89 LEU A N 1
ATOM 668 C CA . LEU A 1 89 ? 11.641 2.875 5.766 1 83.69 89 LEU A CA 1
ATOM 669 C C . LEU A 1 89 ? 10.977 4.227 6.016 1 83.69 89 LEU A C 1
ATOM 671 O O . LEU A 1 89 ? 11.656 5.238 6.16 1 83.69 89 LEU A O 1
ATOM 675 N N . VAL A 1 90 ? 9.703 4.199 6.137 1 82.62 90 VAL A N 1
ATOM 676 C CA . VAL A 1 90 ? 8.961 5.441 6.332 1 82.62 90 VAL A CA 1
ATOM 677 C C . VAL A 1 90 ? 9.234 5.984 7.734 1 82.62 90 VAL A C 1
ATOM 679 O O . VAL A 1 90 ? 9.383 7.195 7.918 1 82.62 90 VAL A O 1
ATOM 682 N N . ALA A 1 91 ? 9.203 5.137 8.703 1 77.25 91 ALA A N 1
ATOM 683 C CA . ALA A 1 91 ? 9.477 5.582 10.07 1 77.25 91 ALA A CA 1
ATOM 684 C C . ALA A 1 91 ? 10.82 6.301 10.156 1 77.25 91 ALA A C 1
ATOM 686 O O . ALA A 1 91 ? 10.961 7.297 10.867 1 77.25 91 ALA A O 1
ATOM 687 N N . PHE A 1 92 ? 11.742 5.773 9.422 1 82.12 92 PHE A N 1
ATOM 688 C CA . PHE A 1 92 ? 13.078 6.348 9.453 1 82.12 92 PHE A CA 1
ATOM 689 C C . PHE A 1 92 ? 13.141 7.617 8.609 1 82.12 92 PHE A C 1
ATOM 691 O O . PHE A 1 92 ? 13.695 8.633 9.047 1 82.12 92 PHE A O 1
ATOM 698 N N . LEU A 1 93 ? 12.555 7.617 7.516 1 85.44 93 LEU A N 1
ATOM 699 C CA . LEU A 1 93 ? 12.727 8.688 6.539 1 85.44 93 LEU A CA 1
ATOM 700 C C . LEU A 1 93 ? 11.773 9.844 6.824 1 85.44 93 LEU A C 1
ATOM 702 O O . LEU A 1 93 ? 12.055 10.992 6.469 1 85.44 93 LEU A O 1
ATOM 706 N N . SER A 1 94 ? 10.656 9.531 7.422 1 82.25 94 SER A N 1
ATOM 707 C CA . SER A 1 94 ? 9.68 10.586 7.652 1 82.25 94 SER A CA 1
ATOM 708 C C . SER A 1 94 ? 10.188 11.602 8.672 1 82.25 94 SER A C 1
ATOM 710 O O . SER A 1 94 ? 9.828 12.781 8.617 1 82.25 94 SER A O 1
ATOM 712 N N . GLN A 1 95 ? 11 11.188 9.609 1 81.5 95 GLN A N 1
ATOM 713 C CA . GLN A 1 95 ? 11.578 12.102 10.586 1 81.5 95 GLN A CA 1
ATOM 714 C C . GLN A 1 95 ? 12.484 13.125 9.906 1 81.5 95 GLN A C 1
ATOM 716 O O . GLN A 1 95 ? 12.453 14.312 10.242 1 81.5 95 GLN A O 1
ATOM 721 N N . TRP A 1 96 ? 13.219 12.656 8.984 1 83.69 96 TRP A N 1
ATOM 722 C CA . TRP A 1 96 ? 14.219 13.508 8.344 1 83.69 96 TRP A CA 1
ATOM 723 C C . TRP A 1 96 ? 13.586 14.328 7.219 1 83.69 96 TRP A C 1
ATOM 725 O O . TRP A 1 96 ? 13.891 15.516 7.066 1 83.69 96 TRP A O 1
ATOM 735 N N . PHE A 1 97 ? 12.672 13.766 6.531 1 85.12 97 PHE A N 1
ATOM 736 C CA . PHE A 1 97 ? 12.148 14.414 5.332 1 85.12 97 PHE A CA 1
ATOM 737 C C . PHE A 1 97 ? 10.875 15.18 5.641 1 85.12 97 PHE A C 1
ATOM 739 O O . PHE A 1 97 ? 10.562 16.172 4.977 1 85.12 97 PHE A O 1
ATOM 746 N N . LEU A 1 98 ? 10.164 14.797 6.609 1 83.44 98 LEU A N 1
ATOM 747 C CA . LEU A 1 98 ? 8.875 15.406 6.902 1 83.44 98 LEU A CA 1
ATOM 748 C C . LEU A 1 98 ? 8.898 16.109 8.258 1 83.44 98 LEU A C 1
ATOM 750 O O . LEU A 1 98 ? 7.973 16.844 8.594 1 83.44 98 LEU A O 1
ATOM 754 N N . GLY A 1 99 ? 9.969 15.883 9.023 1 81.88 99 GLY A N 1
ATOM 755 C CA . GLY A 1 99 ? 10.078 16.5 10.336 1 81.88 99 GLY A CA 1
ATOM 756 C C . GLY A 1 99 ? 9.102 15.922 11.352 1 81.88 99 GLY A C 1
ATOM 757 O O . GLY A 1 99 ? 8.688 16.609 12.281 1 81.88 99 GLY A O 1
ATOM 758 N N . GLU A 1 100 ? 8.703 14.812 11.156 1 79.56 100 GLU A N 1
ATOM 759 C CA . GLU A 1 100 ? 7.777 14.156 12.07 1 79.56 100 GLU A CA 1
ATOM 760 C C . GLU A 1 100 ? 8.508 13.586 13.281 1 79.56 100 GLU A C 1
ATOM 762 O O . GLU A 1 100 ? 9.672 13.18 13.18 1 79.56 100 GLU A O 1
ATOM 767 N N . THR A 1 101 ? 7.914 13.695 14.5 1 76.44 101 THR A N 1
ATOM 768 C CA . THR A 1 101 ? 8.477 13.07 15.695 1 76.44 101 THR A CA 1
ATOM 769 C C . THR A 1 101 ? 7.895 11.68 15.914 1 76.44 101 THR A C 1
ATOM 771 O O . THR A 1 101 ? 6.676 11.516 15.977 1 76.44 101 THR A O 1
ATOM 774 N N . VAL A 1 102 ? 8.766 10.805 15.828 1 74 102 VAL A N 1
ATOM 775 C CA . VAL A 1 102 ? 8.32 9.43 16.047 1 74 102 VAL A CA 1
ATOM 776 C C . VAL A 1 102 ? 8.516 9.047 17.5 1 74 102 VAL A C 1
ATOM 778 O O . VAL A 1 102 ? 9.641 9.008 18 1 74 102 VAL A O 1
ATOM 781 N N . SER A 1 103 ? 7.418 8.867 18.234 1 76.56 103 SER A N 1
ATOM 782 C CA . SER A 1 103 ? 7.441 8.492 19.641 1 76.56 103 SER A CA 1
ATOM 783 C C . SER A 1 103 ? 7.938 7.062 19.828 1 76.56 103 SER A C 1
ATOM 785 O O . SER A 1 103 ? 7.906 6.266 18.875 1 76.56 103 SER A O 1
ATOM 787 N N . PRO A 1 104 ? 8.391 6.766 21 1 78.19 104 PRO A N 1
ATOM 788 C CA . PRO A 1 104 ? 8.812 5.391 21.281 1 78.19 104 PRO A CA 1
ATOM 789 C C . PRO A 1 104 ? 7.691 4.375 21.062 1 78.19 104 PRO A C 1
ATOM 791 O O . PRO A 1 104 ? 7.949 3.246 20.656 1 78.19 104 PRO A O 1
ATOM 794 N N . LEU A 1 105 ? 6.543 4.773 21.375 1 76.38 105 LEU A N 1
ATOM 795 C CA . LEU A 1 105 ? 5.395 3.893 21.172 1 76.38 105 LEU A CA 1
ATOM 796 C C . LEU A 1 105 ? 5.191 3.598 19.688 1 76.38 105 LEU A C 1
ATOM 798 O O . LEU A 1 105 ? 4.844 2.475 19.312 1 76.38 105 LEU A O 1
ATOM 802 N N . ARG A 1 106 ? 5.438 4.613 18.953 1 72.94 106 ARG A N 1
ATOM 803 C CA . ARG A 1 106 ? 5.336 4.414 17.516 1 72.94 106 ARG A CA 1
ATOM 804 C C . ARG A 1 106 ? 6.402 3.445 17.016 1 72.94 106 ARG A C 1
ATOM 806 O O . ARG A 1 106 ? 6.137 2.615 16.141 1 72.94 106 ARG A O 1
ATOM 813 N N . TRP A 1 107 ? 7.484 3.52 17.672 1 76.75 107 TRP A N 1
ATOM 814 C CA . TRP A 1 107 ? 8.562 2.611 17.297 1 76.75 107 TRP A CA 1
ATOM 815 C C . TRP A 1 107 ? 8.211 1.172 17.672 1 76.75 107 TRP A C 1
ATOM 817 O O . TRP A 1 107 ? 8.469 0.247 16.891 1 76.75 107 TRP A O 1
ATOM 827 N N . THR A 1 108 ? 7.703 1.032 18.797 1 79.75 108 THR A N 1
ATOM 828 C CA . THR A 1 108 ? 7.309 -0.301 19.234 1 79.75 108 THR A CA 1
ATOM 829 C C . THR A 1 108 ? 6.27 -0.898 18.297 1 79.75 108 THR A C 1
ATOM 831 O O . THR A 1 108 ? 6.355 -2.072 17.938 1 79.75 108 THR A O 1
ATOM 834 N N . GLY A 1 109 ? 5.336 -0.098 18.031 1 74.5 109 GLY A N 1
ATOM 835 C CA . GLY A 1 109 ? 4.328 -0.551 17.078 1 74.5 109 GLY A CA 1
ATOM 836 C C . GLY A 1 109 ? 4.906 -0.914 15.727 1 74.5 109 GLY A C 1
ATOM 837 O O . GLY A 1 109 ? 4.531 -1.931 15.141 1 74.5 109 GLY A O 1
ATOM 838 N N . THR A 1 110 ? 5.828 -0.11 15.336 1 72.75 110 THR A N 1
ATOM 839 C CA . THR A 1 110 ? 6.488 -0.359 14.055 1 72.75 110 THR A CA 1
ATOM 840 C C . THR A 1 110 ? 7.227 -1.693 14.078 1 72.75 110 THR A C 1
ATOM 842 O O . THR A 1 110 ? 7.141 -2.475 13.133 1 72.75 110 THR A O 1
ATOM 845 N N . ILE A 1 111 ? 7.867 -1.909 15.102 1 76.12 111 ILE A N 1
ATOM 846 C CA . ILE A 1 111 ? 8.625 -3.145 15.25 1 76.12 111 ILE A CA 1
ATOM 847 C C . ILE A 1 111 ? 7.676 -4.34 15.242 1 76.12 111 ILE A C 1
ATOM 849 O O . ILE A 1 111 ? 7.945 -5.348 14.586 1 76.12 111 ILE A O 1
ATOM 853 N N . LEU A 1 112 ? 6.688 -4.242 16 1 78.62 112 LEU A N 1
ATOM 854 C CA . LEU A 1 112 ? 5.715 -5.324 16.062 1 78.62 112 LEU A CA 1
ATOM 855 C C . LEU A 1 112 ? 5.145 -5.629 14.688 1 78.62 112 LEU A C 1
ATOM 857 O O . LEU A 1 112 ? 4.957 -6.793 14.328 1 78.62 112 LEU A O 1
ATOM 861 N N . VAL A 1 113 ? 4.875 -4.656 14 1 71.12 113 VAL A N 1
ATOM 862 C CA . VAL A 1 113 ? 4.379 -4.816 12.641 1 71.12 113 VAL A CA 1
ATOM 863 C C . VAL A 1 113 ? 5.422 -5.531 11.789 1 71.12 113 VAL A C 1
ATOM 865 O O . VAL A 1 113 ? 5.102 -6.477 11.062 1 71.12 113 VAL A O 1
ATOM 868 N N . CYS A 1 114 ? 6.621 -5.113 11.914 1 72.56 114 CYS A N 1
ATOM 869 C CA . CYS A 1 114 ? 7.699 -5.73 11.148 1 72.56 114 CYS A CA 1
ATOM 870 C C . CYS A 1 114 ? 7.816 -7.215 11.469 1 72.56 114 CYS A C 1
ATOM 872 O O . CYS A 1 114 ? 7.934 -8.047 10.57 1 72.56 114 CYS A O 1
ATOM 874 N N . VAL A 1 115 ? 7.766 -7.441 12.688 1 77.19 115 VAL A N 1
ATOM 875 C CA . VAL A 1 115 ? 7.891 -8.828 13.133 1 77.19 115 VAL A CA 1
ATOM 876 C C . VAL A 1 115 ? 6.711 -9.641 12.609 1 77.19 115 VAL A C 1
ATOM 878 O O . VAL A 1 115 ? 6.891 -10.766 12.141 1 77.19 115 VAL A O 1
ATOM 881 N N . GLY A 1 116 ? 5.602 -9.133 12.805 1 73.88 116 GLY A N 1
ATOM 882 C CA . GLY A 1 116 ? 4.426 -9.82 12.297 1 73.88 116 GLY A CA 1
ATOM 883 C C . GLY A 1 116 ? 4.504 -10.133 10.82 1 73.88 116 GLY A C 1
ATOM 884 O O . GLY A 1 116 ? 4.188 -11.242 10.391 1 73.88 116 GLY A O 1
ATOM 885 N N . VAL A 1 117 ? 5 -9.227 10.086 1 68.69 117 VAL A N 1
ATOM 886 C CA . VAL A 1 117 ? 5.148 -9.391 8.641 1 68.69 117 VAL A CA 1
ATOM 887 C C . VAL A 1 117 ? 6.168 -10.492 8.352 1 68.69 117 VAL A C 1
ATOM 889 O O . VAL A 1 117 ? 5.977 -11.305 7.445 1 68.69 117 VAL A O 1
ATOM 892 N N . MET A 1 118 ? 7.184 -10.398 9.031 1 72 118 MET A N 1
ATOM 893 C CA . MET A 1 118 ? 8.219 -11.406 8.852 1 72 118 MET A CA 1
ATOM 894 C C . MET A 1 118 ? 7.672 -12.805 9.109 1 72 118 MET A C 1
ATOM 896 O O . MET A 1 118 ? 8.031 -13.75 8.414 1 72 118 MET A O 1
ATOM 900 N N . LEU A 1 119 ? 6.875 -12.914 10.07 1 75.19 119 LEU A N 1
ATOM 901 C CA . LEU A 1 119 ? 6.297 -14.219 10.383 1 75.19 119 LEU A CA 1
ATOM 902 C C . LEU A 1 119 ? 5.383 -14.688 9.258 1 75.19 119 LEU A C 1
ATOM 904 O O . LEU A 1 119 ? 5.375 -15.875 8.914 1 75.19 119 LEU A O 1
ATOM 908 N N . ILE A 1 120 ? 4.695 -13.867 8.766 1 69.62 120 ILE A N 1
ATOM 909 C CA . ILE A 1 120 ? 3.771 -14.195 7.688 1 69.62 120 ILE A CA 1
ATOM 910 C C . ILE A 1 120 ? 4.555 -14.617 6.449 1 69.62 120 ILE A C 1
ATOM 912 O O . ILE A 1 120 ? 4.195 -15.594 5.781 1 69.62 120 ILE A O 1
ATOM 916 N N . THR A 1 121 ? 5.543 -13.836 6.109 1 65.38 121 THR A N 1
ATOM 917 C CA . THR A 1 121 ? 6.348 -14.141 4.93 1 65.38 121 THR A CA 1
ATOM 918 C C . THR A 1 121 ? 7.09 -15.461 5.105 1 65.38 121 THR A C 1
ATOM 920 O O . THR A 1 121 ? 7.285 -16.203 4.137 1 65.38 121 THR A O 1
ATOM 923 N N . LYS A 1 122 ? 7.488 -15.656 6.238 1 68.88 122 LYS A N 1
ATOM 924 C CA . LYS A 1 122 ? 8.203 -16.906 6.504 1 68.88 122 LYS A CA 1
ATOM 925 C C . LYS A 1 122 ? 7.293 -18.109 6.34 1 68.88 122 LYS A C 1
ATOM 927 O O . LYS A 1 122 ? 7.742 -19.188 5.941 1 68.88 122 LYS A O 1
ATOM 932 N N . SER A 1 123 ? 6.105 -17.906 6.691 1 62.31 123 SER A N 1
ATOM 933 C CA . SER A 1 123 ? 5.184 -19.031 6.566 1 62.31 123 SER A CA 1
ATOM 934 C C . SER A 1 123 ? 4.918 -19.375 5.102 1 62.31 123 SER A C 1
ATOM 936 O O . SER A 1 123 ? 4.602 -20.516 4.773 1 62.31 123 SER A O 1
ATOM 938 N N . GLY A 1 124 ? 4.824 -18.391 4.184 1 57.31 124 GLY A N 1
ATOM 939 C CA . GLY A 1 124 ? 4.645 -18.688 2.77 1 57.31 124 GLY A CA 1
ATOM 940 C C . GLY A 1 124 ? 5.797 -19.453 2.168 1 57.31 124 GLY A C 1
ATOM 941 O O . GLY A 1 124 ? 5.629 -20.156 1.164 1 57.31 124 GLY A O 1
ATOM 942 N N . ALA A 1 125 ? 7.078 -19.359 2.641 1 50.84 125 ALA A N 1
ATOM 943 C CA . ALA A 1 125 ? 8.25 -20.109 2.189 1 50.84 125 ALA A CA 1
ATOM 944 C C . ALA A 1 125 ? 8.141 -21.578 2.588 1 50.84 125 ALA A C 1
ATOM 946 O O . ALA A 1 125 ? 8.836 -22.438 2.025 1 50.84 125 ALA A O 1
ATOM 947 N N . GLN A 1 126 ? 7.184 -21.938 3.367 1 42.78 126 GLN A N 1
ATOM 948 C CA . GLN A 1 126 ? 7.125 -23.359 3.68 1 42.78 126 GLN A CA 1
ATOM 949 C C . GLN A 1 126 ? 6.207 -24.094 2.711 1 42.78 126 GLN A C 1
ATOM 951 O O . GLN A 1 126 ? 5.199 -23.547 2.262 1 42.78 126 GLN A O 1
ATOM 956 N N . MET B 1 1 ? -9.258 12.398 14.703 1 67.12 1 MET B N 1
ATOM 957 C CA . MET B 1 1 ? -8.75 11.031 14.688 1 67.12 1 MET B CA 1
ATOM 958 C C . MET B 1 1 ? -9.797 10.07 14.125 1 67.12 1 MET B C 1
ATOM 960 O O . MET B 1 1 ? -9.477 9.219 13.289 1 67.12 1 MET B O 1
ATOM 964 N N . LEU B 1 2 ? -11.094 10.336 14.492 1 73.31 2 LEU B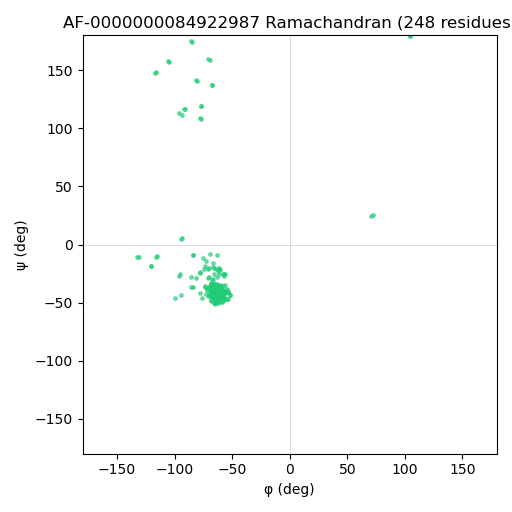 N 1
ATOM 965 C CA . LEU B 1 2 ? -12.141 9.445 14.016 1 73.31 2 LEU B CA 1
ATOM 966 C C . LEU B 1 2 ? -12.305 9.547 12.508 1 73.31 2 LEU B C 1
ATOM 968 O O . LEU B 1 2 ? -12.469 8.531 11.828 1 73.31 2 LEU B O 1
ATOM 972 N N . LYS B 1 3 ? -12.242 10.711 11.992 1 83.75 3 LYS B N 1
ATOM 973 C CA . LYS B 1 3 ? -12.352 10.906 10.547 1 83.75 3 LYS B CA 1
ATOM 974 C C . LYS B 1 3 ? -11.266 10.141 9.805 1 83.75 3 LYS B C 1
ATOM 976 O O . LYS B 1 3 ? -11.539 9.477 8.805 1 83.75 3 LYS B O 1
ATOM 981 N N . THR B 1 4 ? -10.109 10.258 10.281 1 84.25 4 THR B N 1
ATOM 982 C CA . THR B 1 4 ? -8.977 9.562 9.688 1 84.25 4 THR B CA 1
ATOM 983 C C . THR B 1 4 ? -9.211 8.055 9.688 1 84.25 4 THR B C 1
ATOM 985 O O . THR B 1 4 ? -8.969 7.379 8.688 1 84.25 4 THR B O 1
ATOM 988 N N . PHE B 1 5 ? -9.781 7.602 10.75 1 82.69 5 PHE B N 1
ATOM 989 C CA . PHE B 1 5 ? -10.016 6.168 10.898 1 82.69 5 PHE B CA 1
ATOM 990 C C . PHE B 1 5 ? -11.07 5.688 9.906 1 82.69 5 PHE B C 1
ATOM 992 O O . PHE B 1 5 ? -10.898 4.648 9.266 1 82.69 5 PHE B O 1
ATOM 999 N N . ILE B 1 6 ? -12.086 6.387 9.781 1 87.19 6 ILE B N 1
ATOM 1000 C CA . ILE B 1 6 ? -13.188 6.012 8.906 1 87.19 6 ILE B CA 1
ATOM 1001 C C . ILE B 1 6 ? -12.719 6.008 7.453 1 87.19 6 ILE B C 1
ATOM 1003 O O . ILE B 1 6 ? -12.953 5.047 6.719 1 87.19 6 ILE B O 1
ATOM 1007 N N . ILE B 1 7 ? -12.047 7.059 7.059 1 90 7 ILE B N 1
ATOM 1008 C CA . ILE B 1 7 ? -11.578 7.184 5.68 1 90 7 ILE B CA 1
ATOM 1009 C C . ILE B 1 7 ? -10.539 6.105 5.387 1 90 7 ILE B C 1
ATOM 1011 O O . ILE B 1 7 ? -10.539 5.512 4.309 1 90 7 ILE B O 1
ATOM 1015 N N . MET B 1 8 ? -9.703 5.812 6.359 1 87.44 8 MET B N 1
ATOM 1016 C CA . MET B 1 8 ? -8.688 4.785 6.168 1 87.44 8 MET B CA 1
ATOM 1017 C C . MET B 1 8 ? -9.328 3.404 6.047 1 87.44 8 MET B C 1
ATOM 1019 O O . MET B 1 8 ? -8.859 2.564 5.273 1 87.44 8 MET B O 1
ATOM 1023 N N . LEU B 1 9 ? -10.336 3.203 6.816 1 86.62 9 LEU B N 1
ATOM 1024 C CA . LEU B 1 9 ? -11.047 1.933 6.719 1 86.62 9 LEU B CA 1
ATOM 1025 C C . LEU B 1 9 ? -11.625 1.742 5.32 1 86.62 9 LEU B C 1
ATOM 1027 O O . LEU B 1 9 ? -11.539 0.651 4.754 1 86.62 9 LEU B O 1
ATOM 1031 N N . MET B 1 10 ? -12.211 2.744 4.863 1 93.06 10 MET B N 1
ATOM 1032 C CA . MET B 1 10 ? -12.758 2.701 3.512 1 93.06 10 MET B CA 1
ATOM 1033 C C . MET B 1 10 ? -11.648 2.475 2.484 1 93.06 10 MET B C 1
ATOM 1035 O O . MET B 1 10 ? -11.797 1.645 1.585 1 93.06 10 MET B O 1
ATOM 1039 N N . ALA B 1 11 ? -10.547 3.232 2.648 1 93.5 11 ALA B N 1
ATOM 1040 C CA . ALA B 1 11 ? -9.422 3.121 1.731 1 93.5 11 ALA B CA 1
ATOM 1041 C C . ALA B 1 11 ? -8.836 1.709 1.747 1 93.5 11 ALA B C 1
ATOM 1043 O O . ALA B 1 11 ? -8.609 1.114 0.692 1 93.5 11 ALA B O 1
ATOM 1044 N N . VAL B 1 12 ? -8.648 1.175 2.912 1 90.31 12 VAL B N 1
ATOM 1045 C CA . VAL B 1 12 ? -8.047 -0.145 3.074 1 90.31 12 VAL B CA 1
ATOM 1046 C C . VAL B 1 12 ? -8.961 -1.209 2.473 1 90.31 12 VAL B C 1
ATOM 1048 O O . VAL B 1 12 ? -8.492 -2.164 1.854 1 90.31 12 VAL B O 1
ATOM 1051 N N . SER B 1 13 ? -10.25 -1.045 2.711 1 93.25 13 SER B N 1
ATOM 1052 C CA . SER B 1 13 ? -11.203 -1.985 2.133 1 93.25 13 SER B CA 1
ATOM 1053 C C . SER B 1 13 ? -11.133 -1.974 0.61 1 93.25 13 SER B C 1
ATOM 1055 O O . SER B 1 13 ? -11.102 -3.029 -0.024 1 93.25 13 SER B O 1
ATOM 1057 N N . ALA B 1 14 ? -11.188 -0.786 0.077 1 94.75 14 ALA B N 1
ATOM 1058 C CA . ALA B 1 14 ? -11.055 -0.657 -1.372 1 94.75 14 ALA B CA 1
ATOM 1059 C C . ALA B 1 14 ? -9.742 -1.256 -1.864 1 94.75 14 ALA B C 1
ATOM 1061 O O . ALA B 1 14 ? -9.719 -1.972 -2.869 1 94.75 14 ALA B O 1
ATOM 1062 N N . GLY B 1 15 ? -8.68 -0.954 -1.167 1 94.38 15 GLY B N 1
ATOM 1063 C CA . GLY B 1 15 ? -7.379 -1.502 -1.522 1 94.38 15 GLY B CA 1
ATOM 1064 C C . GLY B 1 15 ? -7.336 -3.018 -1.47 1 94.38 15 GLY B C 1
ATOM 1065 O O . GLY B 1 15 ? -6.734 -3.656 -2.334 1 94.38 15 GLY B O 1
ATOM 1066 N N . THR B 1 16 ? -7.926 -3.533 -0.46 1 92.62 16 THR B N 1
ATOM 1067 C CA . THR B 1 16 ? -7.949 -4.98 -0.291 1 92.62 16 THR B CA 1
ATOM 1068 C C . THR B 1 16 ? -8.695 -5.648 -1.44 1 92.62 16 THR B C 1
ATOM 1070 O O . THR B 1 16 ? -8.211 -6.617 -2.029 1 92.62 16 THR B O 1
ATOM 1073 N N . ILE B 1 17 ? -9.852 -5.156 -1.709 1 94.56 17 ILE B N 1
ATOM 1074 C CA . ILE B 1 17 ? -10.641 -5.695 -2.809 1 94.56 17 ILE B CA 1
ATOM 1075 C C . ILE B 1 17 ? -9.867 -5.566 -4.117 1 94.56 17 ILE B C 1
ATOM 1077 O O . ILE B 1 17 ? -9.812 -6.508 -4.914 1 94.56 17 ILE B O 1
ATOM 1081 N N . GLY B 1 18 ? -9.297 -4.418 -4.301 1 95.44 18 GLY B N 1
ATOM 1082 C CA . GLY B 1 18 ? -8.484 -4.203 -5.488 1 95.44 18 GLY B CA 1
ATOM 1083 C C . GLY B 1 18 ? -7.328 -5.18 -5.609 1 95.44 18 GLY B C 1
ATOM 1084 O O . GLY B 1 18 ? -7.109 -5.762 -6.672 1 95.44 18 GLY B O 1
ATOM 1085 N N . ASP B 1 19 ? -6.613 -5.312 -4.543 1 94.69 19 ASP B N 1
ATOM 1086 C CA . ASP B 1 19 ? -5.465 -6.215 -4.535 1 94.69 19 ASP B CA 1
ATOM 1087 C C . ASP B 1 19 ? -5.898 -7.648 -4.852 1 94.69 19 ASP B C 1
ATOM 1089 O O . ASP B 1 19 ? -5.207 -8.359 -5.586 1 94.69 19 ASP B O 1
ATOM 1093 N N . ILE B 1 20 ? -6.953 -8.086 -4.281 1 94.38 20 ILE B N 1
ATOM 1094 C CA . ILE B 1 20 ? -7.43 -9.453 -4.48 1 94.38 20 ILE B CA 1
ATOM 1095 C C . ILE B 1 20 ? -7.809 -9.656 -5.945 1 94.38 20 ILE B C 1
ATOM 1097 O O . ILE B 1 20 ? -7.445 -10.672 -6.551 1 94.38 20 ILE B O 1
ATOM 1101 N N . LEU B 1 21 ? -8.555 -8.703 -6.5 1 94.38 21 LEU B N 1
ATOM 1102 C CA . LEU B 1 21 ? -8.945 -8.797 -7.902 1 94.38 21 LEU B CA 1
ATOM 1103 C C . LEU B 1 21 ? -7.723 -8.781 -8.812 1 94.38 21 LEU B C 1
ATOM 1105 O O . LEU B 1 21 ? -7.664 -9.531 -9.789 1 94.38 21 LEU B O 1
ATOM 1109 N N . LEU B 1 22 ? -6.824 -7.988 -8.477 1 93.94 22 LEU B N 1
ATOM 1110 C CA . LEU B 1 22 ? -5.598 -7.922 -9.266 1 93.94 22 LEU B CA 1
ATOM 1111 C C . LEU B 1 22 ? -4.812 -9.227 -9.156 1 93.94 22 LEU B C 1
ATOM 1113 O O . LEU B 1 22 ? -4.273 -9.719 -10.148 1 93.94 22 LEU B O 1
ATOM 1117 N N . ALA B 1 23 ? -4.723 -9.664 -7.93 1 93.69 23 ALA B N 1
ATOM 1118 C CA . ALA B 1 23 ? -4.031 -10.93 -7.734 1 93.69 23 ALA B CA 1
ATOM 1119 C C . ALA B 1 23 ? -4.664 -12.039 -8.57 1 93.69 23 ALA B C 1
ATOM 1121 O O . ALA B 1 23 ? -3.959 -12.797 -9.234 1 93.69 23 ALA B O 1
ATOM 1122 N N . LYS B 1 24 ? -5.949 -12.109 -8.508 1 93.25 24 LYS B N 1
ATOM 1123 C CA . LYS B 1 24 ? -6.652 -13.125 -9.273 1 93.25 24 LYS B CA 1
ATOM 1124 C C . LYS B 1 24 ? -6.426 -12.938 -10.773 1 93.25 24 LYS B C 1
ATOM 1126 O O . LYS B 1 24 ? -6.156 -13.906 -11.492 1 93.25 24 LYS B O 1
ATOM 1131 N N . GLY B 1 25 ? -6.547 -11.727 -11.242 1 92.62 25 GLY B N 1
ATOM 1132 C CA . GLY B 1 25 ? -6.359 -11.43 -12.648 1 92.62 25 GLY B CA 1
ATOM 1133 C C . GLY B 1 25 ? -4.949 -11.695 -13.133 1 92.62 25 GLY B C 1
ATOM 1134 O O . GLY B 1 25 ? -4.754 -12.25 -14.219 1 92.62 25 GLY B O 1
ATOM 1135 N N . MET B 1 26 ? -3.992 -11.312 -12.414 1 92 26 MET B N 1
ATOM 1136 C CA . MET B 1 26 ? -2.598 -11.477 -12.812 1 92 26 MET B CA 1
ATOM 1137 C C . MET B 1 26 ? -2.199 -12.945 -12.805 1 92 26 MET B C 1
ATOM 1139 O O . MET B 1 26 ? -1.4 -13.383 -13.641 1 92 26 MET B O 1
ATOM 1143 N N . LYS B 1 27 ? -2.721 -13.648 -11.852 1 89.5 27 LYS B N 1
ATOM 1144 C CA . LYS B 1 27 ? -2.424 -15.078 -11.812 1 89.5 27 LYS B CA 1
ATOM 1145 C C . LYS B 1 27 ? -2.957 -15.789 -13.055 1 89.5 27 LYS B C 1
ATOM 1147 O O . LYS B 1 27 ? -2.336 -16.719 -13.555 1 89.5 27 LYS B O 1
ATOM 1152 N N . GLU B 1 28 ? -4.051 -15.312 -13.5 1 89.88 28 GLU B N 1
ATOM 1153 C CA . GLU B 1 28 ? -4.648 -15.906 -14.688 1 89.88 28 GLU B CA 1
ATOM 1154 C C . GLU B 1 28 ? -3.824 -15.586 -15.938 1 89.88 28 GLU B C 1
ATOM 1156 O O . GLU B 1 28 ? -3.865 -16.328 -16.922 1 89.88 28 GLU B O 1
ATOM 1161 N N . MET B 1 29 ? -3.119 -14.469 -15.922 1 88.06 29 MET B N 1
ATOM 1162 C CA . MET B 1 29 ? -2.311 -14.062 -17.078 1 88.06 29 MET B CA 1
ATOM 1163 C C . MET B 1 29 ? -1.006 -14.852 -17.125 1 88.06 29 MET B C 1
ATOM 1165 O O . MET B 1 29 ? -0.365 -14.938 -18.172 1 88.06 29 MET B O 1
ATOM 1169 N N . GLY B 1 30 ? -0.561 -15.336 -16.016 1 84.5 30 GLY B N 1
ATOM 1170 C CA . GLY B 1 30 ? 0.659 -16.125 -15.969 1 84.5 30 GLY B CA 1
ATOM 1171 C C . GLY B 1 30 ? 1.841 -15.367 -15.398 1 84.5 30 GLY B C 1
ATOM 1172 O O . GLY B 1 30 ? 1.728 -14.188 -15.07 1 84.5 30 GLY B O 1
ATOM 1173 N N . ASP B 1 31 ? 2.977 -16.078 -15.336 1 87.81 31 ASP B N 1
ATOM 1174 C CA . ASP B 1 31 ? 4.195 -15.547 -14.734 1 87.81 31 ASP B CA 1
ATOM 1175 C C . ASP B 1 31 ? 4.895 -14.57 -15.672 1 87.81 31 ASP B C 1
ATOM 1177 O O . ASP B 1 31 ? 5.582 -14.977 -16.609 1 87.81 31 ASP B O 1
ATOM 1181 N N . ILE B 1 32 ? 4.844 -13.344 -15.359 1 86.5 32 ILE B N 1
ATOM 1182 C CA . ILE B 1 32 ? 5.375 -12.273 -16.188 1 86.5 32 ILE B CA 1
ATOM 1183 C C . ILE B 1 32 ? 6.898 -12.352 -16.234 1 86.5 32 ILE B C 1
ATOM 1185 O O . ILE B 1 32 ? 7.523 -11.938 -17.219 1 86.5 32 ILE B O 1
ATOM 1189 N N . SER B 1 33 ? 7.434 -12.789 -15.125 1 81.5 33 SER B N 1
ATOM 1190 C CA . SER B 1 33 ? 8.891 -12.859 -15.055 1 81.5 33 SER B CA 1
ATOM 1191 C C . SER B 1 33 ? 9.453 -13.805 -16.109 1 81.5 33 SER B C 1
ATOM 1193 O O . SER B 1 33 ? 10.633 -13.727 -16.453 1 81.5 33 SER B O 1
ATOM 1195 N N . ALA B 1 34 ? 8.672 -14.656 -16.594 1 83 34 ALA B N 1
ATOM 1196 C CA . ALA B 1 34 ? 9.094 -15.656 -17.578 1 83 34 ALA B CA 1
ATOM 1197 C C . ALA B 1 34 ? 8.82 -15.172 -19 1 83 34 ALA B C 1
ATOM 1199 O O . ALA B 1 34 ? 9.133 -15.867 -19.969 1 83 34 ALA B O 1
ATOM 1200 N N . MET B 1 35 ? 8.383 -13.984 -19.125 1 81.44 35 MET B N 1
ATOM 1201 C CA . MET B 1 35 ? 7.938 -13.516 -20.438 1 81.44 35 MET B CA 1
ATOM 1202 C C . MET B 1 35 ? 8.961 -12.57 -21.047 1 81.44 35 MET B C 1
ATOM 1204 O O . MET B 1 35 ? 9.789 -12 -20.344 1 81.44 35 MET B O 1
ATOM 1208 N N . ASN B 1 36 ? 8.867 -12.492 -22.328 1 85.06 36 ASN B N 1
ATOM 1209 C CA . ASN B 1 36 ? 9.672 -11.508 -23.047 1 85.06 36 ASN B CA 1
ATOM 1210 C C . ASN B 1 36 ? 8.992 -10.148 -23.094 1 85.06 36 ASN B C 1
ATOM 1212 O O . ASN B 1 36 ? 7.891 -9.984 -22.562 1 85.06 36 ASN B O 1
ATOM 1216 N N . LEU B 1 37 ? 9.703 -9.211 -23.625 1 83.44 37 LEU B N 1
ATOM 1217 C CA . LEU B 1 37 ? 9.195 -7.844 -23.656 1 83.44 37 LEU B CA 1
ATOM 1218 C C . LEU B 1 37 ? 7.824 -7.789 -24.312 1 83.44 37 LEU B C 1
ATOM 1220 O O . LEU B 1 37 ? 6.926 -7.09 -23.844 1 83.44 37 LEU B O 1
ATOM 1224 N N . ARG B 1 38 ? 7.691 -8.562 -25.359 1 85.06 38 ARG B N 1
ATOM 1225 C CA . ARG B 1 38 ? 6.41 -8.609 -26.062 1 85.06 38 ARG B CA 1
ATOM 1226 C C . ARG B 1 38 ? 5.32 -9.195 -25.172 1 85.06 38 ARG B C 1
ATOM 1228 O O . ARG B 1 38 ? 4.176 -8.734 -25.188 1 85.06 38 ARG B O 1
ATOM 1235 N N . GLY B 1 39 ? 5.645 -10.18 -24.422 1 84 39 GLY B N 1
ATOM 1236 C CA . GLY B 1 39 ? 4.719 -10.781 -23.484 1 84 39 GLY B CA 1
ATOM 1237 C C . GLY B 1 39 ? 4.258 -9.812 -22.406 1 84 39 GLY B C 1
ATOM 1238 O O . GLY B 1 39 ? 3.074 -9.781 -22.062 1 84 39 GLY B O 1
ATOM 1239 N N . ILE B 1 40 ? 5.246 -9.055 -22.016 1 84.94 40 ILE B N 1
ATOM 1240 C CA . ILE B 1 40 ? 4.949 -8.078 -20.969 1 84.94 40 ILE B CA 1
ATOM 1241 C C . ILE B 1 40 ? 4.012 -7.004 -21.531 1 84.94 40 ILE B C 1
ATOM 1243 O O . ILE B 1 40 ? 3.064 -6.598 -20.859 1 84.94 40 ILE B O 1
ATOM 1247 N N . LEU B 1 41 ? 4.254 -6.547 -22.672 1 84.75 41 LEU B N 1
ATOM 1248 C CA . LEU B 1 41 ? 3.398 -5.551 -23.297 1 84.75 41 LEU B CA 1
ATOM 1249 C C . LEU B 1 41 ? 1.986 -6.09 -23.5 1 84.75 41 LEU B C 1
ATOM 1251 O O . LEU B 1 41 ? 1.007 -5.363 -23.328 1 84.75 41 LEU B O 1
ATOM 1255 N N . ASN B 1 42 ? 1.899 -7.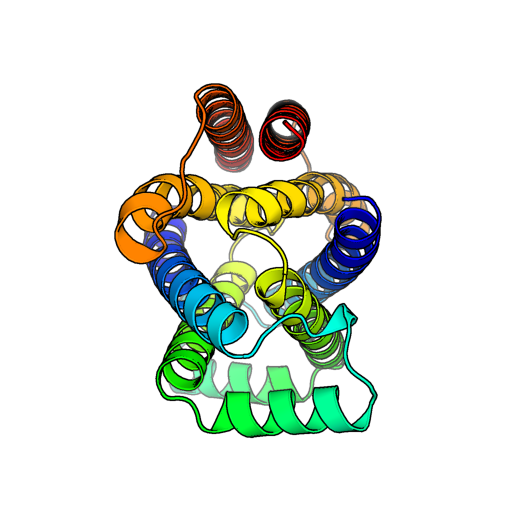34 -23.891 1 86.06 42 ASN B N 1
ATOM 1256 C CA . ASN B 1 42 ? 0.593 -7.969 -24.062 1 86.06 42 ASN B CA 1
ATOM 1257 C C . ASN B 1 42 ? -0.175 -8.031 -22.75 1 86.06 42 ASN B C 1
ATOM 1259 O O . ASN B 1 42 ? -1.384 -7.797 -22.719 1 86.06 42 ASN B O 1
ATOM 1263 N N . VAL B 1 43 ? 0.57 -8.398 -21.766 1 84.75 43 VAL B N 1
ATOM 1264 C CA . VAL B 1 43 ? -0.054 -8.469 -20.438 1 84.75 43 VAL B CA 1
ATOM 1265 C C . VAL B 1 43 ? -0.526 -7.078 -20.016 1 84.75 43 VAL B C 1
ATOM 1267 O O . VAL B 1 43 ? -1.604 -6.93 -19.438 1 84.75 43 VAL B O 1
ATOM 1270 N N . ALA B 1 44 ? 0.299 -6.113 -20.312 1 84.81 44 ALA B N 1
ATOM 1271 C CA . ALA B 1 44 ? -0.059 -4.734 -19.984 1 84.81 44 ALA B CA 1
ATOM 1272 C C . ALA B 1 44 ? -1.341 -4.32 -20.703 1 84.81 44 ALA B C 1
ATOM 1274 O O . ALA B 1 44 ? -2.219 -3.691 -20.109 1 84.81 44 ALA B O 1
ATOM 1275 N N . ILE B 1 45 ? -1.466 -4.648 -21.906 1 85.25 45 ILE B N 1
ATOM 1276 C CA . ILE B 1 45 ? -2.646 -4.316 -22.688 1 85.25 45 ILE B CA 1
ATOM 1277 C C . ILE B 1 45 ? -3.848 -5.113 -22.188 1 85.25 45 ILE B C 1
ATOM 1279 O O . ILE B 1 45 ? -4.949 -4.574 -22.062 1 85.25 45 ILE B O 1
ATOM 1283 N N . GLN B 1 46 ? -3.662 -6.359 -21.875 1 83.94 46 GLN B N 1
ATOM 1284 C CA . GLN B 1 46 ? -4.734 -7.207 -21.359 1 83.94 46 GLN B CA 1
ATOM 1285 C C . GLN B 1 46 ? -5.234 -6.707 -20 1 83.94 46 GLN B C 1
ATOM 1287 O O . GLN B 1 46 ? -6.422 -6.828 -19.703 1 83.94 46 GLN B O 1
ATOM 1292 N N . ALA B 1 47 ? -4.273 -6.27 -19.312 1 82 47 ALA B N 1
ATOM 1293 C CA . ALA B 1 47 ? -4.645 -5.738 -18 1 82 47 ALA B CA 1
ATOM 1294 C C . ALA B 1 47 ? -5.66 -4.609 -18.125 1 82 47 ALA B C 1
ATOM 1296 O O . ALA B 1 47 ? -6.496 -4.406 -17.25 1 82 47 ALA B O 1
ATOM 1297 N N . LEU B 1 48 ? -5.637 -3.982 -19.25 1 84.56 48 LEU B N 1
ATOM 1298 C CA . LEU B 1 48 ? -6.547 -2.871 -19.5 1 84.56 48 LEU B CA 1
ATOM 1299 C C . LEU B 1 48 ? -7.902 -3.377 -19.984 1 84.56 48 LEU B C 1
ATOM 1301 O O . LEU B 1 48 ? -8.883 -2.635 -19.984 1 84.56 48 LEU B O 1
ATOM 1305 N N . THR B 1 49 ? -7.938 -4.613 -20.25 1 86 49 THR B N 1
ATOM 1306 C CA . THR B 1 49 ? -9.164 -5.113 -20.875 1 86 49 THR B CA 1
ATOM 1307 C C . THR B 1 49 ? -9.805 -6.188 -20 1 86 49 THR B C 1
ATOM 1309 O O . THR B 1 49 ? -10.945 -6.594 -20.25 1 86 49 THR B O 1
ATOM 1312 N N . THR B 1 50 ? -9.164 -6.766 -19.141 1 89.94 50 THR B N 1
ATOM 1313 C CA . THR B 1 50 ? -9.711 -7.781 -18.25 1 89.94 50 THR B CA 1
ATOM 1314 C C . THR B 1 50 ? -10.531 -7.141 -17.141 1 89.94 50 THR B C 1
ATOM 1316 O O . THR B 1 50 ? -10.023 -6.316 -16.375 1 89.94 50 THR B O 1
ATOM 1319 N N . PRO B 1 51 ? -11.781 -7.492 -17.109 1 93.12 51 PRO B N 1
ATOM 1320 C CA . PRO B 1 51 ? -12.672 -6.859 -16.141 1 93.12 51 PRO B CA 1
ATOM 1321 C C . PRO B 1 51 ? -12.117 -6.914 -14.711 1 93.12 51 PRO B C 1
ATOM 1323 O O . PRO B 1 51 ? -12.211 -5.93 -13.969 1 93.12 51 PRO B O 1
ATOM 1326 N N . LYS B 1 52 ? -11.57 -8.055 -14.305 1 94.12 52 LYS B N 1
ATOM 1327 C CA . LYS B 1 52 ? -11.008 -8.172 -12.961 1 94.12 52 LYS B CA 1
ATOM 1328 C C . LYS B 1 52 ? -9.906 -7.145 -12.734 1 94.12 52 LYS B C 1
ATOM 1330 O O . LYS B 1 52 ? -9.844 -6.508 -11.68 1 94.12 52 LYS B O 1
ATOM 1335 N N . LEU B 1 53 ? -9.062 -6.992 -13.742 1 93.81 53 LEU B N 1
ATOM 1336 C CA . LEU B 1 53 ? -7.938 -6.074 -13.609 1 93.81 53 LEU B CA 1
ATOM 1337 C C . LEU B 1 53 ? -8.406 -4.625 -13.68 1 93.81 53 LEU B C 1
ATOM 1339 O O . LEU B 1 53 ? -7.879 -3.766 -12.977 1 93.81 53 LEU B O 1
ATOM 1343 N N . ILE B 1 54 ? -9.391 -4.379 -14.5 1 94.12 54 ILE B N 1
ATOM 1344 C CA . ILE B 1 54 ? -9.938 -3.0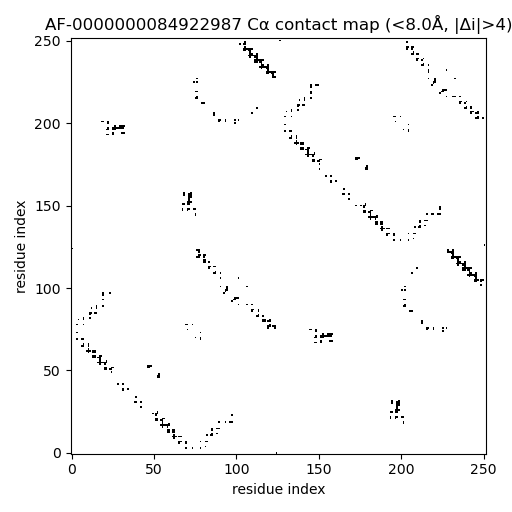33 -14.617 1 94.12 54 ILE B CA 1
ATOM 1345 C C . ILE B 1 54 ? -10.609 -2.633 -13.305 1 94.12 54 ILE B C 1
ATOM 1347 O O . ILE B 1 54 ? -10.344 -1.553 -12.773 1 94.12 54 ILE B O 1
ATOM 1351 N N . ILE B 1 55 ? -11.453 -3.502 -12.82 1 95.5 55 ILE B N 1
ATOM 1352 C CA . ILE B 1 55 ? -12.156 -3.213 -11.57 1 95.5 55 ILE B CA 1
ATOM 1353 C C . ILE B 1 55 ? -11.156 -3.137 -10.422 1 95.5 55 ILE B C 1
ATOM 1355 O O . ILE B 1 55 ? -11.266 -2.273 -9.547 1 95.5 55 ILE B O 1
ATOM 1359 N N . GLY B 1 56 ? -10.156 -4.102 -10.422 1 95.75 56 GLY B N 1
ATOM 1360 C CA . GLY B 1 56 ? -9.117 -4.055 -9.398 1 95.75 56 GLY B CA 1
ATOM 1361 C C . GLY B 1 56 ? -8.328 -2.758 -9.406 1 95.75 56 GLY B C 1
ATOM 1362 O O . GLY B 1 56 ? -8.094 -2.164 -8.352 1 95.75 56 GLY B O 1
ATOM 1363 N N . THR B 1 57 ? -7.992 -2.324 -10.602 1 94.44 57 THR B N 1
ATOM 1364 C CA . THR B 1 57 ? -7.246 -1.08 -10.742 1 94.44 57 THR B CA 1
ATOM 1365 C C . THR B 1 57 ? -8.102 0.114 -10.32 1 94.44 57 THR B C 1
ATOM 1367 O O . THR B 1 57 ? -7.602 1.04 -9.68 1 94.44 57 THR B O 1
ATOM 1370 N N . ALA B 1 58 ? -9.336 0.132 -10.727 1 95.25 58 ALA B N 1
ATOM 1371 C CA . ALA B 1 58 ? -10.25 1.197 -10.328 1 95.25 58 ALA B CA 1
ATOM 1372 C C . ALA B 1 58 ? -10.383 1.27 -8.805 1 95.25 58 ALA B C 1
ATOM 1374 O O . ALA B 1 58 ? -10.414 2.359 -8.234 1 95.25 58 ALA B O 1
ATOM 1375 N N . MET B 1 59 ? -10.508 0.149 -8.18 1 95.44 59 MET B N 1
ATOM 1376 C CA . MET B 1 59 ? -10.578 0.091 -6.723 1 95.44 59 MET B CA 1
ATOM 1377 C C . MET B 1 59 ? -9.305 0.638 -6.09 1 95.44 59 MET B C 1
ATOM 1379 O O . MET B 1 59 ? -9.359 1.341 -5.082 1 95.44 59 MET B O 1
ATOM 1383 N N . LEU B 1 60 ? -8.172 0.319 -6.695 1 94.12 60 LEU B N 1
ATOM 1384 C CA . LEU B 1 60 ? -6.906 0.831 -6.188 1 94.12 60 LEU B CA 1
ATOM 1385 C C . LEU B 1 60 ? -6.801 2.336 -6.402 1 94.12 60 LEU B C 1
ATOM 1387 O O . LEU B 1 60 ? -6.188 3.041 -5.598 1 94.12 60 LEU B O 1
ATOM 1391 N N . ALA B 1 61 ? -7.367 2.785 -7.5 1 94.06 61 ALA B N 1
ATOM 1392 C CA . ALA B 1 61 ? -7.43 4.227 -7.723 1 94.06 61 ALA B CA 1
ATOM 1393 C C . ALA B 1 61 ? -8.234 4.914 -6.625 1 94.06 61 ALA B C 1
ATOM 1395 O O . ALA B 1 61 ? -7.832 5.965 -6.117 1 94.06 61 ALA B O 1
ATOM 1396 N N . ILE B 1 62 ? -9.336 4.332 -6.312 1 94.94 62 ILE B N 1
ATOM 1397 C CA . ILE B 1 62 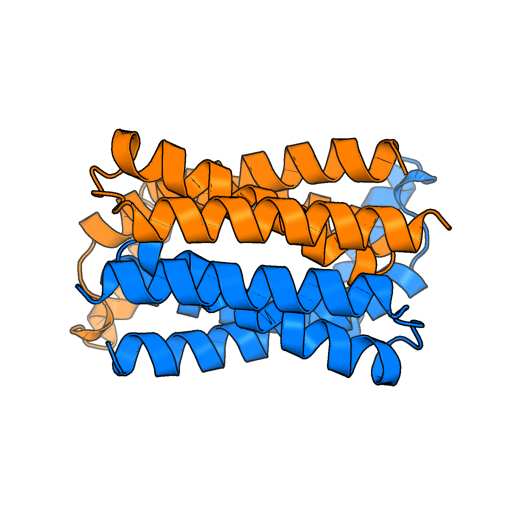? -10.148 4.848 -5.215 1 94.94 62 ILE B CA 1
ATOM 1398 C C . ILE B 1 62 ? -9.32 4.863 -3.93 1 94.94 62 ILE B C 1
ATOM 1400 O O . ILE B 1 62 ? -9.312 5.859 -3.203 1 94.94 62 ILE B O 1
ATOM 1404 N N . PHE B 1 63 ? -8.641 3.812 -3.652 1 94.44 63 PHE B N 1
ATOM 1405 C CA . PHE B 1 63 ? -7.742 3.754 -2.504 1 94.44 63 PHE B CA 1
ATOM 1406 C C . PHE B 1 63 ? -6.73 4.895 -2.549 1 94.44 63 PHE B C 1
ATOM 1408 O O . PHE B 1 63 ? -6.492 5.559 -1.538 1 94.44 63 PHE B O 1
ATOM 1415 N N . PHE B 1 64 ? -6.141 5.086 -3.73 1 92.69 64 PHE B N 1
ATOM 1416 C CA . PHE B 1 64 ? -5.098 6.09 -3.902 1 92.69 64 PHE B CA 1
ATOM 1417 C C . PHE B 1 64 ? -5.629 7.48 -3.59 1 92.69 64 PHE B C 1
ATOM 1419 O O . PHE B 1 64 ? -4.98 8.258 -2.883 1 92.69 64 PHE B O 1
ATOM 1426 N N . PHE B 1 65 ? -6.734 7.816 -4.062 1 92.25 65 PHE B N 1
ATOM 1427 C CA . PHE B 1 65 ? -7.293 9.141 -3.846 1 92.25 65 PHE B CA 1
ATOM 1428 C C . PHE B 1 65 ? -7.672 9.336 -2.383 1 92.25 65 PHE B C 1
ATOM 1430 O O . PHE B 1 65 ? -7.465 10.414 -1.821 1 92.25 65 PHE B O 1
ATOM 1437 N N . LEU B 1 66 ? -8.242 8.352 -1.759 1 92.69 66 LEU B N 1
ATOM 1438 C CA . LEU B 1 66 ? -8.539 8.43 -0.332 1 92.69 66 LEU B CA 1
ATOM 1439 C C . LEU B 1 66 ? -7.254 8.562 0.481 1 92.69 66 LEU B C 1
ATOM 1441 O O . LEU B 1 66 ? -7.215 9.281 1.481 1 92.69 66 LEU B O 1
ATOM 1445 N N . TRP B 1 67 ? -6.215 7.84 0.029 1 92.44 67 TRP B N 1
ATOM 1446 C CA . TRP B 1 67 ? -4.902 7.902 0.656 1 92.44 67 TRP B CA 1
ATOM 1447 C C . TRP B 1 67 ? -4.332 9.312 0.594 1 92.44 67 TRP B C 1
ATOM 1449 O O . TRP B 1 67 ? -3.861 9.852 1.603 1 92.44 67 TRP B O 1
ATOM 1459 N N . LEU B 1 68 ? -4.461 9.945 -0.546 1 92.06 68 LEU B N 1
ATOM 1460 C CA . LEU B 1 68 ? -3.992 11.312 -0.707 1 92.06 68 LEU B CA 1
ATOM 1461 C C . LEU B 1 68 ? -4.742 12.258 0.228 1 92.06 68 LEU B C 1
ATOM 1463 O O . LEU B 1 68 ? -4.145 13.172 0.804 1 92.06 68 LEU B O 1
ATOM 1467 N N . ALA B 1 69 ? -5.992 12.031 0.281 1 91.5 69 ALA B N 1
ATOM 1468 C CA . ALA B 1 69 ? -6.797 12.859 1.17 1 91.5 69 ALA B CA 1
ATOM 1469 C C . ALA B 1 69 ? -6.316 12.75 2.613 1 91.5 69 ALA B C 1
ATOM 1471 O O . ALA B 1 69 ? -6.133 13.758 3.293 1 91.5 69 ALA B O 1
ATOM 1472 N N . VAL B 1 70 ? -6.066 11.609 3.047 1 90.69 70 VAL B N 1
ATOM 1473 C CA . VAL B 1 70 ? -5.637 11.383 4.422 1 90.69 70 VAL B CA 1
ATOM 1474 C C . VAL B 1 70 ? -4.27 12.023 4.648 1 90.69 70 VAL B C 1
ATOM 1476 O O . VAL B 1 70 ? -4.02 12.609 5.707 1 90.69 70 VAL B O 1
ATOM 1479 N N . LEU B 1 71 ? -3.406 12.016 3.648 1 89.31 71 LEU B N 1
ATOM 1480 C CA . LEU B 1 71 ? -2.061 12.562 3.762 1 89.31 71 LEU B CA 1
ATOM 1481 C C . LEU B 1 71 ? -2.098 14.086 3.863 1 89.31 71 LEU B C 1
ATOM 1483 O O . LEU B 1 71 ? -1.12 14.703 4.281 1 89.31 71 LEU B O 1
ATOM 1487 N N . SER B 1 72 ? -3.186 14.664 3.426 1 90.5 72 SER B N 1
ATOM 1488 C CA . SER B 1 72 ? -3.295 16.109 3.465 1 90.5 72 SER B CA 1
ATOM 1489 C C . SER B 1 72 ? -3.525 16.609 4.887 1 90.5 72 SER B C 1
ATOM 1491 O O . SER B 1 72 ? -3.256 17.781 5.195 1 90.5 72 SER B O 1
ATOM 1493 N N . TRP B 1 73 ? -4.023 15.75 5.844 1 88.31 73 TRP B N 1
ATOM 1494 C CA . TRP B 1 73 ? -4.297 16.266 7.18 1 88.31 73 TRP B CA 1
ATOM 1495 C C . TRP B 1 73 ? -3.684 15.367 8.25 1 88.31 73 TRP B C 1
ATOM 1497 O O . TRP B 1 73 ? -3.682 15.711 9.43 1 88.31 73 TRP B O 1
ATOM 1507 N N . GLU B 1 74 ? -3.211 14.227 7.914 1 84.56 74 GLU B N 1
ATOM 1508 C CA . GLU B 1 74 ? -2.611 13.305 8.875 1 84.56 74 GLU B CA 1
ATOM 1509 C C . GLU B 1 74 ? -1.138 13.062 8.562 1 84.56 74 GLU B C 1
ATOM 1511 O O . GLU B 1 74 ? -0.735 13.062 7.402 1 84.56 74 GLU B O 1
ATOM 1516 N N . ASP B 1 75 ? -0.343 12.844 9.648 1 85.56 75 ASP B N 1
ATOM 1517 C CA . ASP B 1 75 ? 1.063 12.5 9.461 1 85.56 75 ASP B CA 1
ATOM 1518 C C . ASP B 1 75 ? 1.213 11.125 8.828 1 85.56 75 ASP B C 1
ATOM 1520 O O . ASP B 1 75 ? 0.465 10.195 9.156 1 85.56 75 ASP B O 1
ATOM 1524 N N . LEU B 1 76 ? 2.148 11.078 7.875 1 86.38 76 LEU B N 1
ATOM 1525 C CA . LEU B 1 76 ? 2.416 9.82 7.195 1 86.38 76 LEU B CA 1
ATOM 1526 C C . LEU B 1 76 ? 2.734 8.711 8.195 1 86.38 76 LEU B C 1
ATOM 1528 O O . LEU B 1 76 ? 2.254 7.586 8.062 1 86.38 76 LEU B O 1
ATOM 1532 N N . SER B 1 77 ? 3.496 9.008 9.219 1 79.25 77 SER B N 1
ATOM 1533 C CA . SER B 1 77 ? 3.918 8.031 10.219 1 79.25 77 SER B CA 1
ATOM 1534 C C . SER B 1 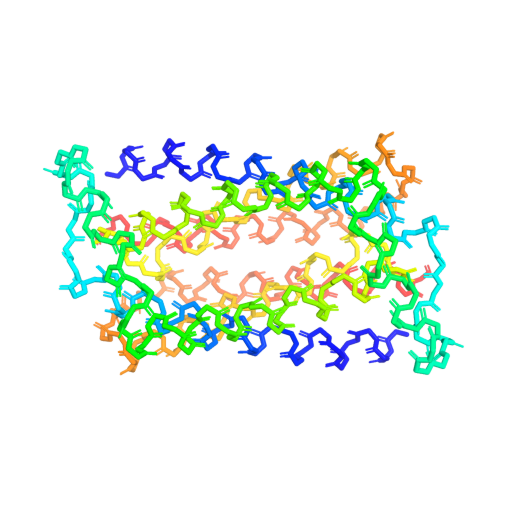77 ? 2.727 7.508 11.016 1 79.25 77 SER B C 1
ATOM 1536 O O . SER B 1 77 ? 2.789 6.422 11.594 1 79.25 77 SER B O 1
ATOM 1538 N N . VAL B 1 78 ? 1.655 8.219 11.016 1 77.69 78 VAL B N 1
ATOM 1539 C CA . VAL B 1 78 ? 0.454 7.828 11.742 1 77.69 78 VAL B CA 1
ATOM 1540 C C . VAL B 1 78 ? -0.495 7.082 10.812 1 77.69 78 VAL B C 1
ATOM 1542 O O . VAL B 1 78 ? -1.109 6.086 11.211 1 77.69 78 VAL B O 1
ATOM 1545 N N . ALA B 1 79 ? -0.629 7.609 9.648 1 83.5 79 ALA B N 1
ATOM 1546 C CA . ALA B 1 79 ? -1.59 7.055 8.695 1 83.5 79 ALA B CA 1
ATOM 1547 C C . ALA B 1 79 ? -1.116 5.707 8.156 1 83.5 79 ALA B C 1
ATOM 1549 O O . ALA B 1 79 ? -1.922 4.797 7.949 1 83.5 79 ALA B O 1
ATOM 1550 N N . LEU B 1 80 ? 0.129 5.566 7.922 1 82.5 80 LEU B N 1
ATOM 1551 C CA . LEU B 1 80 ? 0.698 4.395 7.266 1 82.5 80 LEU B CA 1
ATOM 1552 C C . LEU B 1 80 ? 0.397 3.129 8.062 1 82.5 80 LEU B C 1
ATOM 1554 O O . LEU B 1 80 ? -0.067 2.135 7.5 1 82.5 80 LEU B O 1
ATOM 1558 N N . PRO B 1 81 ? 0.584 3.146 9.32 1 76 81 PRO B N 1
ATOM 1559 C CA . PRO B 1 81 ? 0.306 1.94 10.102 1 76 81 PRO B CA 1
ATOM 1560 C C . PRO B 1 81 ? -1.158 1.515 10.031 1 76 81 PRO B C 1
ATOM 1562 O O . PRO B 1 81 ? -1.47 0.332 10.188 1 76 81 PRO B O 1
ATOM 1565 N N . MET B 1 82 ? -2.043 2.387 9.781 1 77.19 82 MET B N 1
ATOM 1566 C CA . MET B 1 82 ? -3.467 2.068 9.688 1 77.19 82 MET B CA 1
ATOM 1567 C C . MET B 1 82 ? -3.746 1.175 8.484 1 77.19 82 MET B C 1
ATOM 1569 O O . MET B 1 82 ? -4.777 0.504 8.43 1 77.19 82 MET B O 1
ATOM 1573 N N . GLN B 1 83 ? -2.863 1.168 7.602 1 81.94 83 GLN B N 1
ATOM 1574 C CA . GLN B 1 83 ? -3.01 0.327 6.422 1 81.94 83 GLN B CA 1
ATOM 1575 C C . GLN B 1 83 ? -2.748 -1.14 6.754 1 81.94 83 GLN B C 1
ATOM 1577 O O . GLN B 1 83 ? -3.072 -2.027 5.961 1 81.94 83 GLN B O 1
ATOM 1582 N N . ALA B 1 84 ? -2.219 -1.42 7.902 1 76.19 84 ALA B N 1
ATOM 1583 C CA . ALA B 1 84 ? -1.889 -2.787 8.297 1 76.19 84 ALA B CA 1
ATOM 1584 C C . ALA B 1 84 ? -3.141 -3.658 8.359 1 76.19 84 ALA B C 1
ATOM 1586 O O . ALA B 1 84 ? -3.057 -4.883 8.242 1 76.19 84 ALA B O 1
ATOM 1587 N N . LEU B 1 85 ? -4.25 -3.07 8.516 1 75.06 85 LEU B N 1
ATOM 1588 C CA . LEU B 1 85 ? -5.516 -3.801 8.508 1 75.06 85 LEU B CA 1
ATOM 1589 C C . LEU B 1 85 ? -5.684 -4.57 7.203 1 75.06 85 LEU B C 1
ATOM 1591 O O . LEU B 1 85 ? -6.348 -5.609 7.172 1 75.06 85 LEU B O 1
ATOM 1595 N N . ASN B 1 86 ? -5.055 -4.047 6.199 1 82.44 86 ASN B N 1
ATOM 1596 C CA . ASN B 1 86 ? -5.098 -4.711 4.902 1 82.44 86 ASN B CA 1
ATOM 1597 C C . ASN B 1 86 ? -4.527 -6.125 4.977 1 82.44 86 ASN B C 1
ATOM 1599 O O . ASN B 1 86 ? -5.004 -7.031 4.289 1 82.44 86 ASN B O 1
ATOM 1603 N N . TYR B 1 87 ? -3.562 -6.297 5.766 1 79.81 87 TYR B N 1
ATOM 1604 C CA . TYR B 1 87 ? -2.932 -7.605 5.883 1 79.81 87 TYR B CA 1
ATOM 1605 C C . TYR B 1 87 ? -3.908 -8.633 6.438 1 79.81 87 TYR B C 1
ATOM 1607 O O . TYR B 1 87 ? -3.965 -9.773 5.961 1 79.81 87 TYR B O 1
ATOM 1615 N N . VAL B 1 88 ? -4.637 -8.211 7.383 1 77.81 88 VAL B N 1
ATOM 1616 C CA . VAL B 1 88 ? -5.605 -9.094 8.016 1 77.81 88 VAL B CA 1
ATOM 1617 C C . VAL B 1 88 ? -6.727 -9.422 7.035 1 77.81 88 VAL B C 1
ATOM 1619 O O . VAL B 1 88 ? -7.133 -10.586 6.91 1 77.81 88 VAL B O 1
ATOM 1622 N N . LEU B 1 89 ? -7.227 -8.445 6.434 1 83.56 89 LEU B N 1
ATOM 1623 C CA . LEU B 1 89 ? -8.312 -8.633 5.484 1 83.56 89 LEU B CA 1
ATOM 1624 C C . LEU B 1 89 ? -7.887 -9.547 4.344 1 83.56 89 LEU B C 1
ATOM 1626 O O . LEU B 1 89 ? -8.625 -10.461 3.959 1 83.56 89 LEU B O 1
ATOM 1630 N N . VAL B 1 90 ? -6.688 -9.367 3.928 1 84.31 90 VAL B N 1
ATOM 1631 C CA . VAL B 1 90 ? -6.195 -10.156 2.807 1 84.31 90 VAL B CA 1
ATOM 1632 C C . VAL B 1 90 ? -5.957 -11.602 3.256 1 84.31 90 VAL B C 1
ATOM 1634 O O . VAL B 1 90 ? -6.242 -12.539 2.516 1 84.31 90 VAL B O 1
ATOM 1637 N N . ALA B 1 91 ? -5.402 -11.758 4.402 1 80.38 91 ALA B N 1
ATOM 1638 C CA . ALA B 1 91 ? -5.184 -13.109 4.914 1 80.38 91 ALA B CA 1
ATOM 1639 C C . ALA B 1 91 ? -6.492 -13.891 4.977 1 80.38 91 ALA B C 1
ATOM 1641 O O . ALA B 1 91 ? -6.523 -15.086 4.672 1 80.38 91 ALA B O 1
ATOM 1642 N N . PHE B 1 92 ? -7.473 -13.195 5.359 1 83.88 92 PHE B N 1
ATOM 1643 C CA . PHE B 1 92 ? -8.773 -13.844 5.484 1 83.88 92 PHE B CA 1
ATOM 1644 C C . PHE B 1 92 ? -9.406 -14.055 4.113 1 83.88 92 PHE B C 1
ATOM 1646 O O . PHE B 1 92 ? -9.891 -15.148 3.811 1 83.88 92 PHE B O 1
ATOM 1653 N N . LEU B 1 93 ? -9.375 -13.086 3.307 1 87.06 93 LEU B N 1
ATOM 1654 C CA . LEU B 1 93 ? -10.133 -13.094 2.057 1 87.06 93 LEU B CA 1
ATOM 1655 C C . LEU B 1 93 ? -9.391 -13.875 0.979 1 87.06 93 LEU B C 1
ATOM 1657 O O . LEU B 1 93 ? -10.008 -14.406 0.054 1 87.06 93 LEU B O 1
ATOM 1661 N N . SER B 1 94 ? -8.086 -13.875 1.095 1 85 94 SER B N 1
ATOM 1662 C CA . SER B 1 94 ? -7.324 -14.555 0.051 1 85 94 SER B CA 1
ATOM 1663 C C . SER B 1 94 ? -7.574 -16.062 0.073 1 85 94 SER B C 1
ATOM 1665 O O . SER B 1 94 ? -7.488 -16.719 -0.962 1 85 94 SER B O 1
ATOM 1667 N N . GLN B 1 95 ? -7.855 -16.609 1.222 1 84.44 95 GLN B N 1
ATOM 1668 C CA . GLN B 1 95 ? -8.164 -18.031 1.323 1 84.44 95 GLN B CA 1
ATOM 1669 C C . GLN B 1 95 ? -9.445 -18.375 0.565 1 84.44 95 GLN B C 1
ATOM 1671 O O . GLN B 1 95 ? -9.508 -19.391 -0.116 1 84.44 95 GLN B O 1
ATOM 1676 N N . TRP B 1 96 ? -10.359 -17.516 0.688 1 86.31 96 TRP B N 1
ATOM 1677 C CA . TRP B 1 96 ? -11.672 -17.797 0.104 1 86.31 96 TRP B CA 1
ATOM 1678 C C . TRP B 1 96 ? -11.711 -17.375 -1.36 1 86.31 96 TRP B C 1
ATOM 1680 O O . TRP B 1 96 ? -12.266 -18.078 -2.203 1 86.31 96 TRP B O 1
ATOM 1690 N N . PHE B 1 97 ? -11.078 -16.312 -1.677 1 87.38 97 PHE B N 1
ATOM 1691 C CA . PHE B 1 97 ? -11.219 -15.758 -3.016 1 87.38 97 PHE B CA 1
ATOM 1692 C C . PHE B 1 97 ? -10.086 -16.234 -3.922 1 87.38 97 PHE B C 1
ATOM 1694 O O . PHE B 1 97 ? -10.258 -16.328 -5.137 1 87.38 97 PHE B O 1
ATOM 1701 N N . LEU B 1 98 ? -9 -16.562 -3.373 1 87.88 98 LEU B N 1
ATOM 1702 C CA . LEU B 1 98 ? -7.84 -16.938 -4.176 1 87.88 98 LEU B CA 1
ATOM 1703 C C . LEU B 1 98 ? -7.449 -18.391 -3.932 1 87.88 98 LEU B C 1
ATOM 1705 O O . LEU B 1 98 ? -6.625 -18.953 -4.66 1 87.88 98 LEU B O 1
ATOM 1709 N N . GLY B 1 99 ? -8.07 -18.969 -2.898 1 86.31 99 GLY B N 1
ATOM 1710 C CA . GLY B 1 99 ? -7.766 -20.344 -2.592 1 86.31 99 GLY B CA 1
ATOM 1711 C C . GLY B 1 99 ? -6.395 -20.531 -1.975 1 86.31 99 GLY B C 1
ATOM 1712 O O . GLY B 1 99 ? -5.77 -21.594 -2.141 1 86.31 99 GLY B O 1
ATOM 1713 N N . GLU B 1 100 ? -5.934 -19.578 -1.393 1 83.19 100 GLU B N 1
ATOM 1714 C CA . GLU B 1 100 ? -4.625 -19.656 -0.752 1 83.19 100 GLU B CA 1
ATOM 1715 C C . GLU B 1 100 ? -4.715 -20.312 0.623 1 83.19 100 GLU B C 1
ATOM 1717 O O . GLU B 1 100 ? -5.734 -20.188 1.308 1 83.19 100 GLU B O 1
ATOM 1722 N N . THR B 1 101 ? -3.783 -21.125 1.016 1 80.06 101 THR B N 1
ATOM 1723 C CA . THR B 1 101 ? -3.721 -21.719 2.35 1 80.06 101 THR B CA 1
ATOM 1724 C C . THR B 1 101 ? -2.908 -20.828 3.291 1 80.06 101 THR B C 1
ATOM 1726 O O . THR B 1 101 ? -1.73 -20.562 3.043 1 80.06 101 THR B O 1
ATOM 1729 N N . VAL B 1 102 ? -3.643 -20.391 4.254 1 77.12 102 VAL B N 1
ATOM 1730 C CA . VAL B 1 102 ? -2.971 -19.531 5.219 1 77.12 102 VAL B CA 1
ATOM 1731 C C . VAL B 1 102 ? -2.52 -20.359 6.422 1 77.12 102 VAL B C 1
ATOM 1733 O O . VAL B 1 102 ? -3.348 -20.875 7.176 1 77.12 102 VAL B O 1
ATOM 1736 N N . SER B 1 103 ? -1.295 -20.484 6.582 1 81 103 SER B N 1
ATOM 1737 C CA . SER B 1 103 ? -0.687 -21.281 7.648 1 81 103 SER B CA 1
ATOM 1738 C C . SER B 1 103 ? -0.869 -20.609 9.008 1 81 103 SER B C 1
ATOM 1740 O O . SER B 1 103 ? -1.165 -19.422 9.078 1 81 103 SER B O 1
ATOM 1742 N N . PRO B 1 104 ? -0.753 -21.375 10.055 1 82.44 104 PRO B N 1
ATOM 1743 C CA . PRO B 1 104 ? -0.826 -20.797 11.406 1 82.44 104 PRO B CA 1
ATOM 1744 C C . PRO B 1 104 ? 0.197 -19.688 11.633 1 82.44 104 PRO B C 1
ATOM 1746 O O . PRO B 1 104 ? -0.087 -18.719 12.336 1 82.44 104 PRO B O 1
ATOM 1749 N N . LEU B 1 105 ? 1.261 -19.875 11.055 1 78.56 105 LEU B N 1
ATOM 1750 C CA . LEU B 1 105 ? 2.291 -18.844 11.172 1 78.56 105 LEU B CA 1
ATOM 1751 C C . LEU B 1 105 ? 1.829 -17.547 10.539 1 78.56 105 LEU B C 1
ATOM 1753 O O . LEU B 1 105 ? 2.09 -16.469 11.07 1 78.56 105 LEU B O 1
ATOM 1757 N N . ARG B 1 106 ? 1.168 -17.703 9.438 1 76.81 106 ARG B N 1
ATOM 1758 C CA . ARG B 1 106 ? 0.624 -16.531 8.773 1 76.81 106 ARG B CA 1
ATOM 1759 C C . ARG B 1 106 ? -0.427 -15.844 9.648 1 76.81 106 ARG B C 1
ATOM 1761 O O . ARG B 1 106 ? -0.476 -14.617 9.727 1 76.81 106 ARG B O 1
ATOM 1768 N N . TRP B 1 107 ? -1.124 -16.609 10.32 1 82.06 107 TRP B N 1
ATOM 1769 C CA . TRP B 1 107 ? -2.137 -16.062 11.211 1 82.06 107 TRP B CA 1
ATOM 1770 C C . TRP B 1 107 ? -1.49 -15.328 12.383 1 82.06 107 TRP B C 1
ATOM 1772 O O . TRP B 1 107 ? -1.922 -14.234 12.75 1 82.06 107 TRP B O 1
ATOM 1782 N N . THR B 1 108 ? -0.536 -15.914 12.898 1 83.06 108 THR B N 1
ATOM 1783 C CA . THR B 1 108 ? 0.179 -15.281 14.008 1 83.06 108 THR B CA 1
ATOM 1784 C C . THR B 1 108 ? 0.781 -13.953 13.57 1 83.06 108 THR B C 1
ATOM 1786 O O . THR B 1 108 ? 0.688 -12.953 14.297 1 83.06 108 THR B O 1
ATOM 1789 N N . GLY B 1 109 ? 1.404 -14.008 12.453 1 77.38 109 GLY B N 1
ATOM 1790 C CA . GLY B 1 109 ? 1.961 -12.766 11.93 1 77.38 109 GLY B CA 1
ATOM 1791 C C . GLY B 1 109 ? 0.917 -11.688 11.711 1 77.38 109 GLY B C 1
ATOM 1792 O O . GLY B 1 109 ? 1.146 -10.523 12.047 1 77.38 109 GLY B O 1
ATOM 1793 N N . THR B 1 110 ? -0.187 -12.141 11.242 1 77 110 THR B N 1
ATOM 1794 C CA . THR B 1 110 ? -1.272 -11.195 10.984 1 77 110 THR B CA 1
ATOM 1795 C C . THR B 1 110 ? -1.745 -10.547 12.273 1 77 110 THR B C 1
ATOM 1797 O O . THR B 1 110 ? -1.956 -9.328 12.328 1 77 110 THR B O 1
ATOM 1800 N N . ILE B 1 111 ? -1.897 -11.234 13.305 1 81.12 111 ILE B N 1
ATOM 1801 C CA . ILE B 1 111 ? -2.32 -10.727 14.609 1 81.12 111 ILE B CA 1
ATOM 1802 C C . ILE B 1 111 ? -1.285 -9.742 15.141 1 81.12 111 ILE B C 1
ATOM 1804 O O . ILE B 1 111 ? -1.64 -8.688 15.672 1 81.12 111 ILE B O 1
ATOM 1808 N N . LEU B 1 112 ? -0.089 -10.07 15.039 1 80.38 112 LEU B N 1
ATOM 1809 C CA . LEU B 1 112 ? 0.988 -9.195 15.492 1 80.38 112 LEU B CA 1
ATOM 1810 C C . LEU B 1 112 ? 0.951 -7.863 14.758 1 80.38 112 LEU B C 1
ATOM 1812 O O . LEU B 1 112 ? 1.151 -6.809 15.367 1 80.38 112 LEU B O 1
ATOM 1816 N N . VAL B 1 113 ? 0.749 -7.934 13.547 1 73.56 113 VAL B N 1
ATOM 1817 C CA . VAL B 1 113 ? 0.667 -6.723 12.742 1 73.56 113 VAL B CA 1
ATOM 1818 C C . VAL B 1 113 ? -0.498 -5.859 13.219 1 73.56 113 VAL B C 1
ATOM 1820 O O . VAL B 1 113 ? -0.35 -4.648 13.391 1 73.56 113 VAL B O 1
ATOM 1823 N N . CYS B 1 114 ? -1.613 -6.434 13.508 1 74.94 114 CYS B N 1
ATOM 1824 C CA . CYS B 1 114 ? -2.791 -5.703 13.969 1 74.94 114 CYS B CA 1
ATOM 1825 C C . CYS B 1 114 ? -2.523 -5.016 15.297 1 74.94 114 CYS B C 1
ATOM 1827 O O . CYS B 1 114 ? -2.863 -3.844 15.477 1 74.94 114 CYS B O 1
ATOM 1829 N N . VAL B 1 115 ? -1.922 -5.676 16.141 1 79.5 115 VAL B N 1
ATOM 1830 C CA . VAL B 1 115 ? -1.588 -5.125 17.453 1 79.5 115 VAL B CA 1
ATOM 1831 C C . VAL B 1 115 ? -0.595 -3.977 17.297 1 79.5 115 VAL B C 1
ATOM 1833 O O . VAL B 1 115 ? -0.717 -2.947 17.969 1 79.5 115 VAL B O 1
ATOM 1836 N N . GLY B 1 116 ? 0.385 -4.199 16.516 1 73.69 116 GLY B N 1
ATOM 1837 C CA . GLY B 1 116 ? 1.356 -3.148 16.266 1 73.69 116 GLY B CA 1
ATOM 1838 C C . GLY B 1 116 ? 0.73 -1.875 15.727 1 73.69 116 GLY B C 1
ATOM 1839 O O . GLY B 1 116 ? 1.066 -0.777 16.172 1 73.69 116 GLY B O 1
ATOM 1840 N N . VAL B 1 117 ? -0.212 -1.962 14.828 1 69.94 117 VAL B N 1
ATOM 1841 C CA . VAL B 1 117 ? -0.896 -0.819 14.234 1 69.94 117 VAL B CA 1
ATOM 1842 C C . VAL B 1 117 ? -1.701 -0.084 15.305 1 69.94 117 VAL B C 1
ATOM 1844 O O . VAL B 1 117 ? -1.747 1.148 15.312 1 69.94 117 VAL B O 1
ATOM 1847 N N . MET B 1 118 ? -2.334 -0.785 16.172 1 72.94 118 MET B N 1
ATOM 1848 C CA . MET B 1 118 ? -3.111 -0.181 17.25 1 72.94 118 MET B CA 1
ATOM 1849 C C . MET B 1 118 ? -2.215 0.643 18.172 1 72.94 118 MET B C 1
ATOM 1851 O O . MET B 1 118 ? -2.619 1.704 18.641 1 72.94 118 MET B O 1
ATOM 1855 N N . LEU B 1 119 ? -1.044 0.185 18.344 1 73.69 119 LEU B N 1
ATOM 1856 C CA . LEU B 1 119 ? -0.106 0.903 19.203 1 73.69 119 LEU B CA 1
ATOM 1857 C C . LEU B 1 119 ? 0.374 2.186 18.531 1 73.69 119 LEU B C 1
ATOM 1859 O O . LEU B 1 119 ? 0.556 3.209 19.188 1 73.69 119 LEU B O 1
ATOM 1863 N N . ILE B 1 120 ? 0.594 2.182 17.344 1 66 120 ILE B N 1
ATOM 1864 C CA . ILE B 1 120 ? 1.041 3.348 16.578 1 66 120 ILE B CA 1
ATOM 1865 C C . ILE B 1 120 ? -0.053 4.41 16.578 1 66 120 ILE B C 1
ATOM 1867 O O . ILE B 1 120 ? 0.228 5.602 16.75 1 66 120 ILE B O 1
ATOM 1871 N N . THR B 1 121 ? -1.294 4.02 16.25 1 64.5 121 THR B N 1
ATOM 1872 C CA . THR B 1 121 ? -2.416 4.949 16.203 1 64.5 121 THR B CA 1
ATOM 1873 C C . THR B 1 121 ? -2.648 5.586 17.578 1 64.5 121 THR B C 1
ATOM 1875 O O . THR B 1 121 ? -2.975 6.77 17.656 1 64.5 121 THR B O 1
ATOM 1878 N N . LYS B 1 122 ? -2.461 4.895 18.5 1 66.62 122 LYS B N 1
ATOM 1879 C CA . LYS B 1 122 ? -2.658 5.422 19.844 1 66.62 122 LYS B CA 1
ATOM 1880 C C . LYS B 1 122 ? -1.579 6.441 20.203 1 66.62 122 LYS B C 1
ATOM 1882 O O . LYS B 1 122 ? -1.838 7.398 20.938 1 66.62 122 LYS B O 1
ATOM 1887 N N . SER B 1 123 ? -0.383 6.164 19.734 1 60.47 123 SER B N 1
ATOM 1888 C CA . SER B 1 123 ? 0.693 7.098 20.047 1 60.47 123 SER B CA 1
ATOM 1889 C C . SER B 1 123 ? 0.471 8.445 19.375 1 60.47 123 SER B C 1
ATOM 1891 O O . SER B 1 123 ? 0.883 9.484 19.906 1 60.47 123 SER B O 1
ATOM 1893 N N . GLY B 1 124 ? 0.034 8.586 1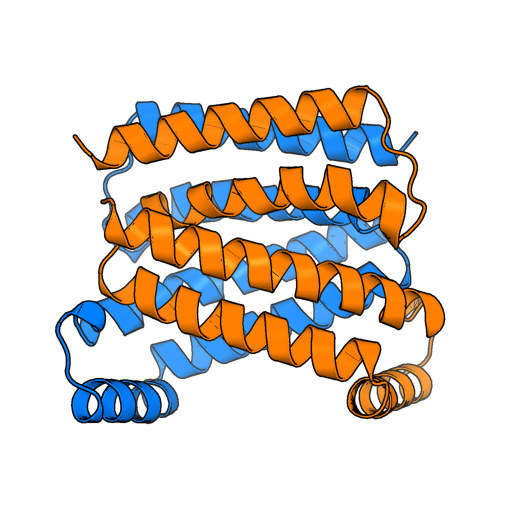8.141 1 55.16 124 GLY B N 1
ATOM 1894 C CA . GLY B 1 124 ? -0.259 9.867 17.516 1 55.16 124 GLY B CA 1
ATOM 1895 C C . GLY B 1 124 ? -1.346 10.641 18.25 1 55.16 124 GLY B C 1
ATOM 1896 O O . GLY B 1 124 ? -1.417 11.867 18.141 1 55.16 124 GLY B O 1
ATOM 1897 N N . ALA B 1 125 ? -2.426 10.109 18.844 1 49.75 125 ALA B N 1
ATOM 1898 C CA . ALA B 1 125 ? -3.486 10.75 19.609 1 49.75 125 ALA B CA 1
ATOM 1899 C C . ALA B 1 125 ? -2.934 11.391 20.875 1 49.75 125 ALA B C 1
ATOM 1901 O O . ALA B 1 125 ? -3.602 12.219 21.516 1 49.75 125 ALA B O 1
ATOM 1902 N N . GLN B 1 126 ? -1.713 11.164 21.219 1 41.19 126 GLN B N 1
ATOM 1903 C CA . GLN B 1 126 ? -1.265 11.867 22.406 1 41.19 126 GLN B CA 1
ATOM 1904 C C . GLN B 1 126 ? -0.629 13.203 22.062 1 41.19 126 GLN B C 1
ATOM 1906 O O . GLN B 1 126 ? 0.052 13.328 21.047 1 41.19 126 GLN B O 1
#